Protein AF-A0A958DIR9-F1 (afdb_monomer)

Structure (mmCIF, N/CA/C/O backbone):
data_AF-A0A958DIR9-F1
#
_entry.id   AF-A0A958DIR9-F1
#
loop_
_atom_site.group_PDB
_atom_site.id
_atom_site.type_symbol
_atom_site.label_atom_id
_atom_site.label_alt_id
_atom_site.label_comp_id
_atom_site.label_asym_id
_atom_site.label_entity_id
_atom_site.label_seq_id
_atom_site.pdbx_PDB_ins_code
_atom_site.Cartn_x
_atom_site.Cartn_y
_atom_site.Cartn_z
_atom_site.occupancy
_atom_site.B_iso_or_equiv
_atom_site.auth_seq_id
_atom_site.auth_comp_id
_atom_site.auth_asym_id
_atom_site.auth_atom_id
_atom_site.pdbx_PDB_model_num
ATOM 1 N N . LEU A 1 1 ? -22.745 -10.518 31.679 1.00 74.50 1 LEU A N 1
ATOM 2 C CA . LEU A 1 1 ? -24.214 -10.670 31.586 1.00 74.50 1 LEU A CA 1
ATOM 3 C C . LEU A 1 1 ? -24.513 -12.078 31.092 1.00 74.50 1 LEU A C 1
ATOM 5 O O . LEU A 1 1 ? -23.862 -12.514 30.153 1.00 74.50 1 LEU A O 1
ATOM 9 N N . ARG A 1 2 ? -25.408 -12.820 31.747 1.00 80.12 2 ARG A N 1
ATOM 10 C CA . ARG A 1 2 ? -25.850 -14.135 31.262 1.00 80.12 2 ARG A CA 1
ATOM 11 C C . ARG A 1 2 ? -27.220 -13.964 30.624 1.00 80.12 2 ARG A C 1
ATOM 13 O O . ARG A 1 2 ? -28.115 -13.436 31.274 1.00 80.12 2 ARG A O 1
ATOM 20 N N . GLU A 1 3 ? -27.365 -14.402 29.384 1.00 83.19 3 GLU A N 1
ATOM 21 C CA . GLU A 1 3 ? -28.621 -14.360 28.639 1.00 83.19 3 GLU A CA 1
ATOM 22 C C . GLU A 1 3 ? -28.944 -15.792 28.194 1.00 83.19 3 GLU A C 1
ATOM 24 O O . GLU A 1 3 ? -28.342 -16.324 27.257 1.00 83.19 3 GLU A O 1
ATOM 29 N N . GLY A 1 4 ? -29.803 -16.468 28.965 1.00 86.50 4 GLY A N 1
ATOM 30 C CA . GLY A 1 4 ? -30.055 -17.906 28.833 1.00 86.50 4 GLY A CA 1
ATOM 31 C C . GLY A 1 4 ? -28.778 -18.741 29.001 1.00 86.50 4 GLY A C 1
ATOM 32 O O . GLY A 1 4 ? -28.120 -18.707 30.048 1.00 86.50 4 GLY A O 1
ATOM 33 N N . ASP A 1 5 ? -28.409 -19.460 27.941 1.00 87.06 5 ASP A N 1
ATOM 34 C CA . ASP A 1 5 ? -27.214 -20.312 27.885 1.00 87.06 5 ASP A CA 1
ATOM 35 C C . ASP A 1 5 ? -25.944 -19.582 27.418 1.00 87.06 5 ASP A C 1
ATOM 37 O O . ASP A 1 5 ? -24.879 -20.191 27.317 1.00 87.06 5 ASP A O 1
ATOM 41 N N . LYS A 1 6 ? -26.013 -18.270 27.152 1.00 83.44 6 LYS A N 1
ATOM 42 C CA . LYS A 1 6 ? -24.867 -17.475 26.686 1.00 83.44 6 LYS A CA 1
ATOM 43 C C . LYS A 1 6 ? -24.329 -16.557 27.782 1.00 83.44 6 LYS A C 1
ATOM 45 O O . LYS A 1 6 ? -25.086 -15.863 28.459 1.00 83.44 6 LYS A O 1
ATOM 50 N N . LEU A 1 7 ? -23.004 -16.501 27.914 1.00 83.69 7 LEU A N 1
ATOM 51 C CA . LEU A 1 7 ? -22.298 -15.466 28.674 1.00 83.69 7 LEU A CA 1
ATOM 52 C C . LEU A 1 7 ? -21.842 -14.368 27.711 1.00 83.69 7 LEU A C 1
ATOM 54 O O . LEU A 1 7 ? -21.170 -14.642 26.722 1.00 83.69 7 LEU A O 1
ATOM 58 N N . GLN A 1 8 ? -22.212 -13.128 28.007 1.00 83.94 8 GLN A N 1
ATOM 59 C CA . GLN A 1 8 ? -21.908 -11.949 27.204 1.00 83.94 8 GLN A CA 1
ATOM 60 C C . GLN A 1 8 ? -21.197 -10.891 28.049 1.00 83.94 8 GLN A C 1
ATOM 62 O O . GLN A 1 8 ? -21.512 -10.687 29.227 1.00 83.94 8 GLN A O 1
ATOM 67 N N . ALA A 1 9 ? -20.260 -10.183 27.432 1.00 81.56 9 ALA A N 1
ATOM 68 C CA . ALA A 1 9 ? -19.610 -9.008 27.990 1.00 81.56 9 ALA A CA 1
ATOM 69 C C . ALA A 1 9 ? -19.596 -7.908 26.928 1.00 81.56 9 ALA A C 1
ATOM 71 O O . ALA A 1 9 ? -19.338 -8.177 25.756 1.00 81.56 9 ALA A O 1
ATOM 72 N N . VAL A 1 10 ? -19.888 -6.679 27.347 1.00 81.19 10 VAL A N 1
ATOM 73 C CA . VAL A 1 10 ? -19.815 -5.504 26.479 1.00 81.19 10 VAL A CA 1
ATOM 74 C C . VAL A 1 10 ? -18.442 -4.881 26.673 1.00 81.19 10 VAL A C 1
ATOM 76 O O . VAL A 1 10 ? -18.060 -4.550 27.794 1.00 81.19 10 VAL A O 1
ATOM 79 N N . LEU A 1 11 ? -17.693 -4.744 25.584 1.00 80.50 11 LEU A N 1
ATOM 80 C CA . LEU A 1 11 ? -16.427 -4.023 25.588 1.00 80.50 11 LEU A CA 1
ATOM 81 C C . LEU A 1 11 ? -16.703 -2.526 25.400 1.00 80.50 11 LEU A C 1
ATOM 83 O O . LEU A 1 11 ? -17.569 -2.175 24.593 1.00 80.50 11 LEU A O 1
ATOM 87 N N . PRO A 1 12 ? -15.993 -1.634 26.112 1.00 80.56 12 PRO A N 1
ATOM 88 C CA . PRO A 1 12 ? -16.213 -0.206 25.961 1.00 80.56 12 PRO A CA 1
ATOM 89 C C . PRO A 1 12 ? -15.868 0.232 24.535 1.00 80.56 12 PRO A C 1
ATOM 91 O O . PRO A 1 12 ? -14.912 -0.259 23.930 1.00 80.56 12 PRO A O 1
ATOM 94 N N . HIS A 1 13 ? -16.652 1.160 23.989 1.00 75.12 13 HIS A N 1
ATOM 95 C CA . HIS A 1 13 ? -16.318 1.780 22.713 1.00 75.12 13 HIS A CA 1
ATOM 96 C C . HIS A 1 13 ? -14.995 2.541 22.866 1.00 75.12 13 HIS A C 1
ATOM 98 O O . HIS A 1 13 ? -14.811 3.276 23.833 1.00 75.12 13 HIS A O 1
ATOM 104 N N . GLN A 1 14 ? -14.087 2.392 21.901 1.00 75.00 14 GLN A N 1
ATOM 105 C CA . GLN A 1 14 ? -12.831 3.141 21.850 1.00 75.00 14 GLN A CA 1
ATOM 106 C C . GLN A 1 14 ? -12.774 4.025 20.597 1.00 75.00 14 GLN A C 1
ATOM 108 O O . GLN A 1 14 ? -13.409 3.689 19.593 1.00 75.00 14 GLN A O 1
ATOM 113 N N . PRO A 1 15 ? -12.046 5.155 20.625 1.00 67.25 15 PRO A N 1
ATOM 114 C CA . PRO A 1 15 ? -11.787 5.944 19.424 1.00 67.25 15 PRO A CA 1
ATOM 115 C C . PRO A 1 15 ? -10.982 5.135 18.390 1.00 67.25 15 PRO A C 1
ATOM 117 O O . PRO A 1 15 ? -10.430 4.074 18.693 1.00 67.25 15 PRO A O 1
ATOM 120 N N . ALA A 1 16 ? -10.909 5.632 17.151 1.00 65.88 16 ALA A N 1
ATOM 121 C CA . ALA A 1 16 ? -10.089 5.024 16.101 1.00 65.88 16 ALA A CA 1
ATOM 122 C C . ALA A 1 16 ? -8.633 4.839 16.577 1.00 65.88 16 ALA A C 1
ATOM 124 O O . ALA A 1 16 ? -8.105 5.681 17.296 1.00 65.88 16 ALA A O 1
ATOM 125 N N . ALA A 1 17 ? -8.011 3.717 16.205 1.00 64.00 17 ALA A N 1
ATOM 126 C CA . ALA A 1 17 ? -6.726 3.229 16.725 1.00 64.00 17 ALA A CA 1
ATOM 127 C C . ALA A 1 17 ? -6.671 2.842 18.211 1.00 64.00 17 ALA A C 1
ATOM 129 O O . ALA A 1 17 ? -5.635 2.328 18.638 1.00 64.00 17 ALA A O 1
ATOM 130 N N . GLY A 1 18 ? -7.758 2.981 18.974 1.00 65.31 18 GLY A N 1
ATOM 131 C CA . GLY A 1 18 ? -7.826 2.479 20.342 1.00 65.31 18 GLY A CA 1
ATOM 132 C C . GLY A 1 18 ? -7.548 0.976 20.402 1.00 65.31 18 GLY A C 1
ATOM 133 O O . GLY A 1 18 ? -8.021 0.209 19.556 1.00 65.31 18 GLY A O 1
ATOM 134 N N . LYS A 1 19 ? -6.756 0.553 21.389 1.00 68.94 19 LYS A N 1
ATOM 135 C CA . LYS A 1 19 ? -6.426 -0.853 21.644 1.00 68.94 19 LYS A CA 1
ATOM 136 C C . LYS A 1 19 ? -7.056 -1.293 22.964 1.00 68.94 19 LYS A C 1
ATOM 138 O O . LYS A 1 19 ? -6.999 -0.568 23.952 1.00 68.94 19 LYS A O 1
ATOM 143 N N . LEU A 1 20 ? -7.645 -2.484 22.979 1.00 78.25 20 LEU A N 1
ATOM 144 C CA . LEU A 1 20 ? -8.187 -3.126 24.176 1.00 78.25 20 LEU A CA 1
ATOM 145 C C . LEU A 1 20 ? -7.512 -4.481 24.342 1.00 78.25 20 LEU A C 1
ATOM 147 O O . LEU A 1 20 ? -7.636 -5.350 23.480 1.00 78.25 20 LEU A O 1
ATOM 151 N N . MET A 1 21 ? -6.799 -4.642 25.452 1.00 82.00 21 MET A N 1
ATOM 152 C CA . MET A 1 21 ? -6.265 -5.932 25.871 1.00 82.00 21 MET A CA 1
ATOM 153 C C . MET A 1 21 ? -7.231 -6.551 26.871 1.00 82.00 21 MET A C 1
ATOM 155 O O . MET A 1 21 ? -7.593 -5.909 27.856 1.00 82.00 21 MET A O 1
ATOM 159 N N . TYR A 1 22 ? -7.657 -7.784 26.626 1.00 79.31 22 TYR A N 1
ATOM 160 C CA . TYR A 1 22 ? -8.581 -8.482 27.512 1.00 79.31 22 TYR A CA 1
ATOM 161 C C . TYR A 1 22 ? -8.236 -9.966 27.606 1.00 79.31 22 TYR A C 1
ATOM 163 O O . TYR A 1 22 ? -7.618 -10.556 26.717 1.00 79.31 22 TYR A O 1
ATOM 171 N N . ARG A 1 23 ? -8.636 -10.569 28.723 1.00 82.12 23 ARG A N 1
ATOM 172 C CA . ARG A 1 23 ? -8.588 -12.012 28.951 1.00 82.12 23 ARG A CA 1
ATOM 173 C C . ARG A 1 23 ? -9.974 -12.473 29.347 1.00 82.12 23 ARG A C 1
ATOM 175 O O . ARG A 1 23 ? -10.662 -11.785 30.101 1.00 82.12 23 ARG A O 1
ATOM 182 N N . VAL A 1 24 ? -10.374 -13.633 28.845 1.00 83.69 24 VAL A N 1
ATOM 183 C CA . VAL A 1 24 ? -11.663 -14.225 29.193 1.00 83.69 24 VAL A CA 1
ATOM 184 C C . VAL A 1 24 ? -11.414 -15.334 30.204 1.00 83.69 24 VAL A C 1
ATOM 186 O O . VAL A 1 24 ? -10.805 -16.353 29.881 1.00 83.69 24 VAL A O 1
ATOM 189 N N . MET A 1 25 ? -11.882 -15.119 31.432 1.00 84.44 25 MET A N 1
ATOM 190 C CA . MET A 1 25 ? -11.799 -16.086 32.525 1.00 84.44 25 MET A CA 1
ATOM 191 C C . MET A 1 25 ? -13.203 -16.616 32.813 1.00 84.44 25 MET A C 1
ATOM 193 O O . MET A 1 25 ? -14.132 -15.834 33.020 1.00 84.44 25 MET A O 1
ATOM 197 N N . LEU A 1 26 ? -13.361 -17.936 32.833 1.00 85.00 26 LEU A N 1
ATOM 198 C CA . LEU A 1 26 ? -14.576 -18.600 33.283 1.00 85.00 26 LEU A CA 1
ATOM 199 C C . LEU A 1 26 ? -14.404 -18.979 34.753 1.00 85.00 26 LEU A C 1
ATOM 201 O O . LEU A 1 26 ? -13.436 -19.647 35.102 1.00 85.00 26 LEU A O 1
ATOM 205 N N . GLN A 1 27 ? -15.336 -18.565 35.606 1.00 84.94 27 GLN A N 1
ATOM 206 C CA . GLN A 1 27 ? -15.325 -18.908 37.026 1.00 84.94 27 GLN A CA 1
ATOM 207 C C . GLN A 1 27 ? -16.573 -19.716 37.385 1.00 84.94 27 GLN A C 1
ATOM 209 O O . GLN A 1 27 ? -17.694 -19.305 37.075 1.00 84.94 27 GLN A O 1
ATOM 214 N N . LYS A 1 28 ? -16.380 -20.849 38.067 1.00 85.25 28 LYS A N 1
ATOM 215 C CA . LYS A 1 28 ? -17.454 -21.667 38.643 1.00 85.25 28 LYS A CA 1
ATOM 216 C C . LYS A 1 28 ? -17.093 -22.005 40.091 1.00 85.25 28 LYS A C 1
ATOM 218 O O . LYS A 1 28 ? -16.309 -22.908 40.357 1.00 85.25 28 LYS A O 1
ATOM 223 N N . GLY A 1 29 ? -17.665 -21.263 41.039 1.00 86.25 29 GLY A N 1
ATOM 224 C CA . GLY A 1 29 ? -17.297 -21.383 42.453 1.00 86.25 29 GLY A CA 1
ATOM 225 C C . GLY A 1 29 ? -15.852 -20.930 42.696 1.00 86.25 29 GLY A C 1
ATOM 226 O O . GLY A 1 29 ? -15.512 -19.785 42.394 1.00 86.25 29 GLY A O 1
ATOM 227 N N . ALA A 1 30 ? -15.021 -21.828 43.235 1.00 85.25 30 ALA A N 1
ATOM 228 C CA . ALA A 1 30 ? -13.597 -21.587 43.495 1.00 85.25 30 ALA A CA 1
ATOM 229 C C . ALA A 1 30 ? -12.687 -21.888 42.288 1.00 85.25 30 ALA A C 1
ATOM 231 O O . ALA A 1 30 ? -11.534 -21.467 42.275 1.00 85.25 30 ALA A O 1
ATOM 232 N N . GLU A 1 31 ? -13.188 -22.595 41.271 1.00 84.44 31 GLU A N 1
ATOM 233 C CA . GLU A 1 31 ? -12.411 -22.913 40.074 1.00 84.44 31 GLU A CA 1
ATOM 234 C C . GLU A 1 31 ? -12.479 -21.769 39.059 1.00 84.44 31 GLU A C 1
ATOM 236 O O . GLU A 1 31 ? -13.560 -21.257 38.739 1.00 84.44 31 GLU A O 1
ATOM 241 N N . GLN A 1 32 ? -11.315 -21.392 38.527 1.00 84.19 32 GLN A N 1
ATOM 242 C CA . GLN A 1 32 ? -11.175 -20.391 37.477 1.00 84.19 32 GLN A CA 1
ATOM 243 C C . GLN A 1 32 ? -10.353 -20.969 36.320 1.00 84.19 32 GLN A C 1
ATOM 245 O O . GLN A 1 32 ? -9.253 -21.475 36.524 1.00 84.19 32 GLN A O 1
ATOM 250 N N . VAL A 1 33 ? -10.880 -20.880 35.101 1.00 84.12 33 VAL A N 1
ATOM 251 C CA . VAL A 1 33 ? -10.229 -21.369 33.880 1.00 84.12 33 VAL A CA 1
ATOM 252 C C . VAL A 1 33 ? -10.104 -20.223 32.885 1.00 84.12 33 VAL A C 1
ATOM 254 O O . VAL A 1 33 ? -11.086 -19.550 32.570 1.00 84.12 33 VAL A O 1
ATOM 257 N N . ALA A 1 34 ? -8.899 -19.996 32.367 1.00 81.38 34 ALA A N 1
ATOM 258 C CA . ALA A 1 34 ? -8.671 -19.040 31.290 1.00 81.38 34 ALA A CA 1
ATOM 259 C C . ALA A 1 34 ? -9.103 -19.651 29.949 1.00 81.38 34 ALA A C 1
ATOM 261 O O . ALA A 1 34 ? -8.523 -20.637 29.502 1.00 81.38 34 ALA A O 1
ATOM 262 N N . LEU A 1 35 ? -10.088 -19.052 29.276 1.00 79.75 35 LEU A N 1
ATOM 263 C CA . LEU A 1 35 ? -10.522 -19.494 27.943 1.00 79.75 35 LEU A CA 1
ATOM 264 C C . LEU A 1 35 ? -9.556 -19.044 26.840 1.00 79.75 35 LEU A C 1
ATOM 266 O O . LEU A 1 35 ? -9.488 -19.659 25.783 1.00 79.75 35 LEU A O 1
ATOM 270 N N . THR A 1 36 ? -8.809 -17.968 27.085 1.00 69.94 36 THR A N 1
ATOM 271 C CA . THR A 1 36 ? -7.871 -17.360 26.129 1.00 69.94 36 THR A CA 1
ATOM 272 C C . THR A 1 36 ? -6.405 -17.728 26.384 1.00 69.94 36 THR A C 1
ATOM 274 O O . THR A 1 36 ? -5.523 -17.191 25.723 1.00 69.94 36 THR A O 1
ATOM 277 N N . GLY A 1 37 ? -6.130 -18.640 27.323 1.00 73.81 37 GLY A N 1
ATOM 278 C CA . GLY A 1 37 ? -4.766 -18.980 27.744 1.00 73.81 37 GLY A CA 1
ATOM 279 C C . GLY A 1 37 ? -4.053 -17.832 28.476 1.00 73.81 37 GLY A C 1
ATOM 280 O O . GLY A 1 37 ? -4.694 -16.912 28.991 1.00 73.81 37 GLY A O 1
ATOM 281 N N . GLU A 1 38 ? -2.718 -17.892 28.540 1.00 70.12 38 GLU A N 1
ATOM 282 C CA . GLU A 1 38 ? -1.890 -16.893 29.242 1.00 70.12 38 GLU A CA 1
ATOM 283 C C . GLU A 1 38 ? -1.696 -15.587 28.451 1.00 70.12 38 GLU A C 1
ATOM 285 O O . GLU A 1 38 ? -1.506 -14.513 29.035 1.00 70.12 38 GLU A O 1
ATOM 290 N N . ALA A 1 39 ? -1.776 -15.643 27.121 1.00 70.50 39 ALA A N 1
ATOM 291 C CA . ALA A 1 39 ? -1.616 -14.469 26.273 1.00 70.50 39 ALA A CA 1
ATOM 292 C C . ALA A 1 39 ? -2.912 -13.629 26.256 1.00 70.50 39 ALA A C 1
ATOM 294 O O . ALA A 1 39 ? -3.993 -14.164 26.007 1.00 70.50 39 ALA A O 1
ATOM 295 N N . PRO A 1 40 ? -2.849 -12.312 26.531 1.00 74.19 40 PRO A N 1
ATOM 296 C CA . PRO A 1 40 ? -4.012 -11.445 26.387 1.00 74.19 40 PRO A CA 1
ATOM 297 C C . PRO A 1 40 ? -4.406 -11.312 24.910 1.00 74.19 40 PRO A C 1
ATOM 299 O O . PRO A 1 40 ? -3.549 -11.179 24.038 1.00 74.19 40 PRO A O 1
ATOM 302 N N . LEU A 1 41 ? -5.709 -11.297 24.633 1.00 74.38 41 LEU A N 1
ATOM 303 C CA . LEU A 1 41 ? -6.212 -10.953 23.307 1.00 74.38 41 LEU A CA 1
ATOM 304 C C . LEU A 1 41 ? -6.165 -9.436 23.129 1.00 74.38 41 LEU A C 1
ATOM 306 O O . LEU A 1 41 ? -6.596 -8.690 24.010 1.00 74.38 41 LEU A O 1
ATOM 310 N N . VAL A 1 42 ? -5.681 -8.982 21.972 1.00 75.88 42 VAL A N 1
ATOM 311 C CA . VAL A 1 42 ? -5.591 -7.560 21.625 1.00 75.88 42 VAL A CA 1
ATOM 312 C C . VAL A 1 42 ? -6.586 -7.251 20.510 1.00 75.88 42 VAL A C 1
ATOM 314 O O . VAL A 1 42 ? -6.473 -7.765 19.399 1.00 75.88 42 VAL A O 1
ATOM 317 N N . LEU A 1 43 ? -7.559 -6.387 20.792 1.00 73.19 43 LEU A N 1
ATOM 318 C CA . LEU A 1 43 ? -8.456 -5.807 19.790 1.00 73.19 43 LEU A CA 1
ATOM 319 C C . LEU A 1 43 ? -7.987 -4.398 19.441 1.00 73.19 43 LEU A C 1
ATOM 321 O O . LEU A 1 43 ? -7.618 -3.628 20.327 1.00 73.19 43 LEU A O 1
ATOM 325 N N . ARG A 1 44 ? -8.050 -4.039 18.156 1.00 71.38 44 ARG A N 1
ATOM 326 C CA . ARG A 1 44 ? -7.795 -2.677 17.671 1.00 71.38 44 ARG A CA 1
ATOM 327 C C . ARG A 1 44 ? -9.040 -2.141 16.977 1.00 71.38 44 ARG A C 1
ATOM 329 O O . ARG A 1 44 ? -9.575 -2.785 16.078 1.00 71.38 44 ARG A O 1
ATOM 336 N N . TYR A 1 45 ? -9.468 -0.950 17.370 1.00 73.00 45 TYR A N 1
ATOM 337 C CA . TYR A 1 45 ? -10.633 -0.288 16.801 1.00 73.00 45 TYR A CA 1
ATOM 338 C C . TYR A 1 45 ? -10.225 0.435 15.520 1.00 73.00 45 TYR A C 1
ATOM 340 O O . TYR A 1 45 ? -9.270 1.216 15.502 1.00 73.00 45 TYR A O 1
ATOM 348 N N . LYS A 1 46 ? -10.943 0.154 14.432 1.00 74.31 46 LYS A N 1
ATOM 349 C CA . LYS A 1 46 ? -10.745 0.800 13.135 1.00 74.31 46 LYS A CA 1
ATOM 350 C C . LYS A 1 46 ? -11.838 1.843 12.927 1.00 74.31 46 LYS A C 1
ATOM 352 O O . LYS A 1 46 ? -13.019 1.524 13.042 1.00 74.31 46 LYS A O 1
ATOM 357 N N . GLY A 1 47 ? -11.438 3.071 12.614 1.00 79.06 47 GLY A N 1
ATOM 358 C CA . GLY A 1 47 ? -12.359 4.125 12.201 1.00 79.06 47 GLY A CA 1
ATOM 359 C C . GLY A 1 47 ? -13.033 3.810 10.862 1.00 79.06 47 GLY A C 1
ATOM 360 O O . GLY A 1 47 ? -12.519 3.034 10.048 1.00 79.06 47 GLY A O 1
ATOM 361 N N . ALA A 1 48 ? -14.193 4.421 10.621 1.00 84.19 48 ALA A N 1
ATOM 362 C CA . ALA A 1 48 ? -14.866 4.326 9.332 1.00 84.19 48 ALA A CA 1
ATOM 363 C C . ALA A 1 48 ? -14.050 5.074 8.265 1.00 84.19 48 ALA A C 1
ATOM 365 O O . ALA A 1 48 ? -13.820 6.277 8.373 1.00 84.19 48 ALA A O 1
ATOM 366 N N . VAL A 1 49 ? -13.619 4.362 7.222 1.00 88.19 49 VAL A N 1
ATOM 367 C CA . VAL A 1 49 ? -12.905 4.965 6.091 1.00 88.19 49 VAL A CA 1
ATOM 368 C C . VAL A 1 49 ? -13.921 5.328 5.008 1.00 88.19 49 VAL A C 1
ATOM 370 O O . VAL A 1 49 ? -14.627 4.431 4.538 1.00 88.19 49 VAL A O 1
ATOM 373 N N . PRO A 1 50 ? -14.002 6.599 4.572 1.00 91.25 50 PRO A N 1
ATOM 374 C CA . PRO A 1 50 ? -14.896 6.994 3.492 1.00 91.25 50 PRO A CA 1
ATOM 375 C C . PRO A 1 50 ? -14.622 6.193 2.217 1.00 91.25 50 PRO A C 1
ATOM 377 O O . PRO A 1 50 ? -13.477 6.091 1.765 1.00 91.25 50 PRO A O 1
ATOM 380 N N . LEU A 1 51 ? -15.681 5.672 1.590 1.00 92.25 51 LEU A N 1
ATOM 381 C CA . LEU A 1 51 ? -15.557 4.880 0.363 1.00 92.25 51 LEU A CA 1
ATOM 382 C C . LEU A 1 51 ? -14.910 5.684 -0.775 1.00 92.25 51 LEU A C 1
ATOM 384 O O . LEU A 1 51 ? -14.129 5.136 -1.545 1.00 92.25 51 LEU A O 1
ATOM 388 N N . ALA A 1 52 ? -15.161 6.996 -0.823 1.00 93.31 52 ALA A N 1
ATOM 389 C CA . ALA A 1 52 ? -14.552 7.918 -1.780 1.00 93.31 52 ALA A CA 1
ATOM 390 C C . ALA A 1 52 ? -13.018 8.015 -1.669 1.00 93.31 52 ALA A C 1
ATOM 392 O O . ALA A 1 52 ? -12.379 8.482 -2.6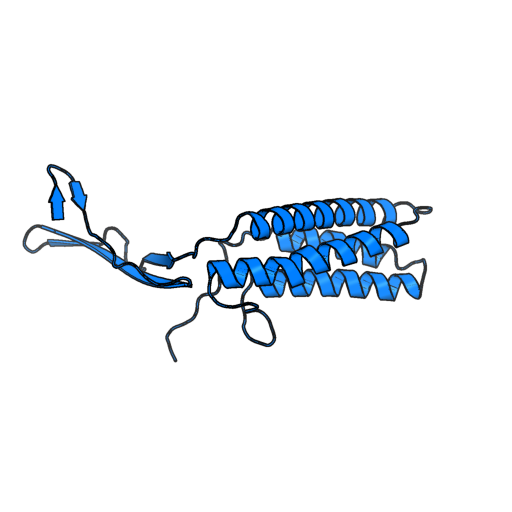02 1.00 93.31 52 ALA A O 1
ATOM 393 N N . VAL A 1 53 ? -12.420 7.577 -0.557 1.00 93.25 53 VAL A N 1
ATOM 394 C CA . VAL A 1 53 ? -10.960 7.528 -0.365 1.00 93.25 53 VAL A CA 1
ATOM 395 C C . VAL A 1 53 ? -10.452 6.098 -0.524 1.00 93.25 53 VAL A C 1
ATOM 397 O O . VAL A 1 53 ? -9.453 5.864 -1.205 1.00 93.25 53 VAL A O 1
ATOM 400 N N . LEU A 1 54 ? -11.169 5.130 0.054 1.0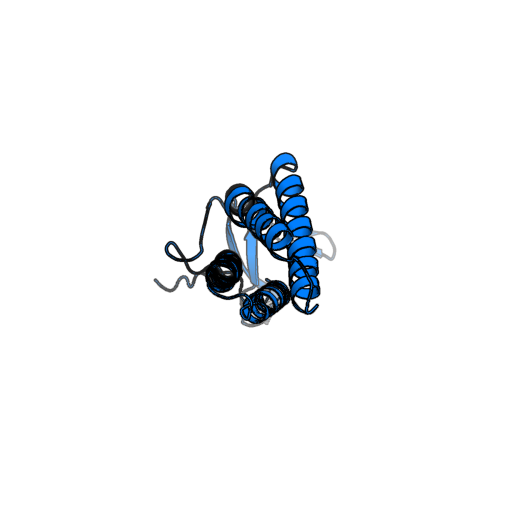0 91.50 54 LEU A N 1
ATOM 401 C CA . LEU A 1 54 ? -10.796 3.719 -0.008 1.00 91.50 54 LEU A CA 1
ATOM 402 C C . LEU A 1 54 ? -10.839 3.167 -1.438 1.00 91.50 54 LEU A C 1
ATOM 404 O O . LEU A 1 54 ? -9.931 2.448 -1.841 1.0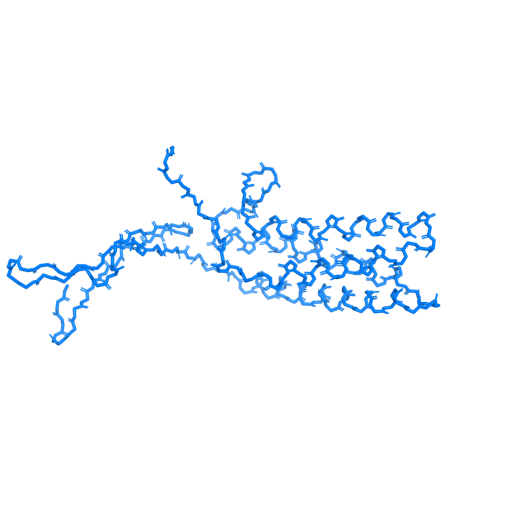0 91.50 54 LEU A O 1
ATOM 408 N N . LEU A 1 55 ? -11.873 3.496 -2.212 1.00 95.06 55 LEU A N 1
ATOM 409 C CA . LEU A 1 55 ? -12.050 2.943 -3.553 1.00 95.06 55 LEU A CA 1
ATOM 410 C C . LEU A 1 55 ? -10.967 3.439 -4.529 1.00 95.06 55 LEU A C 1
ATOM 412 O O . LEU A 1 55 ? -10.345 2.589 -5.172 1.00 95.06 55 LEU A O 1
ATOM 416 N N . PRO A 1 56 ? -10.635 4.747 -4.593 1.00 96.06 56 PRO A N 1
ATOM 417 C CA . PRO A 1 56 ? -9.483 5.205 -5.366 1.00 96.06 56 PRO A CA 1
ATOM 418 C C . PRO A 1 56 ? -8.156 4.616 -4.886 1.00 96.06 56 PRO A C 1
ATOM 420 O O . PRO A 1 56 ? -7.349 4.225 -5.725 1.00 96.06 56 PRO A O 1
ATOM 423 N N . HIS A 1 57 ? -7.937 4.499 -3.568 1.00 94.94 57 HIS A N 1
ATOM 424 C CA . HIS A 1 57 ? -6.733 3.866 -3.020 1.00 94.94 57 HIS A CA 1
ATOM 425 C C . HIS A 1 57 ? -6.549 2.453 -3.579 1.00 94.94 57 HIS A C 1
ATOM 427 O O . HIS A 1 57 ? -5.524 2.144 -4.184 1.00 94.94 57 HIS A O 1
ATOM 433 N N . VAL A 1 58 ? -7.569 1.609 -3.405 1.00 94.25 58 VAL A N 1
ATOM 434 C CA . VAL A 1 58 ? -7.542 0.209 -3.827 1.00 94.25 58 VAL A CA 1
ATOM 435 C C . VAL A 1 58 ? -7.322 0.122 -5.336 1.00 94.25 58 VAL A C 1
ATOM 437 O O . VAL A 1 58 ? -6.413 -0.579 -5.776 1.00 94.25 58 VAL A O 1
ATOM 440 N N . LEU A 1 59 ? -8.076 0.888 -6.129 1.00 96.94 59 LEU A N 1
ATOM 441 C CA . LEU A 1 59 ? -7.932 0.904 -7.584 1.00 96.94 59 LEU A CA 1
ATOM 442 C C . LEU A 1 59 ? -6.506 1.279 -8.019 1.00 96.94 59 LEU A C 1
ATOM 444 O O . LEU A 1 59 ? -5.918 0.588 -8.850 1.00 96.94 59 LEU A O 1
ATOM 448 N N . LEU A 1 60 ? -5.930 2.337 -7.442 1.00 97.00 60 LEU A N 1
ATOM 449 C CA . LEU A 1 60 ? -4.570 2.778 -7.754 1.00 97.00 60 LEU A CA 1
ATOM 450 C C . LEU A 1 60 ? -3.523 1.730 -7.373 1.00 97.00 60 LEU A C 1
ATOM 452 O O . LEU A 1 60 ? -2.601 1.500 -8.151 1.00 97.00 60 LEU A O 1
ATOM 456 N N . MET A 1 61 ? -3.676 1.067 -6.224 1.00 94.94 61 MET A N 1
ATOM 457 C CA . MET A 1 61 ? -2.765 0.002 -5.793 1.00 94.94 61 MET A CA 1
ATOM 458 C C . MET A 1 61 ? -2.827 -1.211 -6.726 1.00 94.94 61 MET A C 1
ATOM 460 O O . MET A 1 61 ? -1.783 -1.707 -7.151 1.00 94.94 61 MET A O 1
ATOM 464 N N . PHE A 1 62 ? -4.026 -1.645 -7.124 1.00 95.00 62 PHE A N 1
ATOM 465 C CA . PHE A 1 62 ? -4.188 -2.731 -8.095 1.00 95.00 62 PHE A CA 1
ATOM 466 C C . PHE A 1 62 ? -3.586 -2.379 -9.457 1.00 95.00 62 PHE A C 1
ATOM 468 O O . PHE A 1 62 ? -2.863 -3.189 -10.040 1.00 95.00 62 PHE A O 1
ATOM 475 N N . LEU A 1 63 ? -3.830 -1.163 -9.954 1.00 96.69 63 LEU A N 1
ATOM 476 C CA . LEU A 1 63 ? -3.231 -0.693 -11.203 1.00 96.69 63 LEU A CA 1
ATOM 477 C C . LEU A 1 63 ? -1.705 -0.604 -11.090 1.00 96.69 63 LEU A C 1
ATOM 479 O O . LEU A 1 63 ? -1.008 -1.044 -12.001 1.00 96.69 63 LEU A O 1
ATOM 483 N N . ALA A 1 64 ? -1.172 -0.108 -9.973 1.00 95.62 64 ALA A N 1
ATOM 484 C CA . ALA A 1 64 ? 0.265 -0.067 -9.727 1.00 95.62 64 ALA A CA 1
ATOM 485 C C . ALA A 1 64 ? 0.886 -1.471 -9.762 1.00 95.62 64 ALA A C 1
ATOM 487 O O . ALA A 1 64 ? 1.892 -1.668 -10.438 1.00 95.62 64 ALA A O 1
ATOM 488 N N . MET A 1 65 ? 0.267 -2.460 -9.109 1.00 93.69 65 MET A N 1
ATOM 489 C CA . MET A 1 65 ? 0.734 -3.854 -9.120 1.00 93.69 65 MET A CA 1
ATOM 490 C C . MET A 1 65 ? 0.643 -4.491 -10.513 1.00 93.69 65 MET A C 1
ATOM 492 O O . MET A 1 65 ? 1.559 -5.197 -10.938 1.00 93.69 65 MET A O 1
ATOM 496 N N . LEU A 1 66 ? -0.431 -4.219 -11.260 1.00 95.50 66 LEU A N 1
ATOM 497 C CA . LEU A 1 66 ? -0.587 -4.696 -12.634 1.00 95.50 66 LEU A CA 1
ATOM 498 C C . LEU A 1 66 ? 0.514 -4.136 -13.545 1.00 95.50 66 LEU A C 1
ATOM 500 O O . LEU A 1 66 ? 1.175 -4.891 -14.264 1.00 95.50 66 LEU A O 1
ATOM 504 N N . TYR A 1 67 ? 0.737 -2.821 -13.493 1.00 96.12 67 TYR A N 1
ATOM 505 C CA . TYR A 1 67 ? 1.781 -2.161 -14.272 1.00 96.12 67 TYR A CA 1
ATOM 506 C C . TYR A 1 67 ? 3.181 -2.589 -13.827 1.00 96.12 67 TYR A C 1
ATOM 508 O O . TYR A 1 67 ? 4.028 -2.815 -14.689 1.00 96.12 67 TYR A O 1
ATOM 516 N N . ALA A 1 68 ? 3.417 -2.795 -12.530 1.00 95.81 68 ALA A N 1
ATOM 517 C CA . ALA A 1 68 ? 4.671 -3.322 -11.997 1.00 95.81 68 ALA A CA 1
ATOM 518 C C . ALA A 1 68 ? 5.020 -4.684 -12.607 1.00 95.81 68 ALA A C 1
ATOM 520 O O . ALA A 1 68 ? 6.101 -4.852 -13.178 1.00 95.81 68 ALA A O 1
ATOM 521 N N . ASN A 1 69 ? 4.076 -5.628 -12.572 1.00 94.69 69 ASN A N 1
ATOM 522 C CA . ASN A 1 69 ? 4.254 -6.954 -13.161 1.00 94.69 69 ASN A CA 1
ATOM 523 C C . ASN A 1 69 ? 4.467 -6.867 -14.677 1.00 94.69 69 ASN A C 1
ATOM 525 O O . ASN A 1 69 ? 5.390 -7.479 -15.215 1.00 94.69 69 ASN A O 1
ATOM 529 N N . ARG A 1 70 ? 3.670 -6.048 -15.375 1.00 94.94 70 ARG A N 1
ATOM 530 C CA . ARG A 1 70 ? 3.818 -5.839 -16.821 1.00 94.94 70 ARG A CA 1
ATOM 531 C C . ARG A 1 70 ? 5.176 -5.235 -17.184 1.00 94.94 70 ARG A C 1
ATOM 533 O O . ARG A 1 70 ? 5.743 -5.634 -18.201 1.00 94.94 70 ARG A O 1
ATOM 540 N N . THR A 1 71 ? 5.682 -4.308 -16.371 1.00 94.81 71 THR A N 1
ATOM 541 C CA . THR A 1 71 ? 6.994 -3.663 -16.530 1.00 94.81 71 THR A CA 1
ATOM 542 C C . THR A 1 71 ? 8.122 -4.669 -16.322 1.00 94.81 71 THR A C 1
ATOM 544 O O . THR A 1 71 ? 9.028 -4.739 -17.148 1.00 94.81 71 THR A O 1
ATOM 547 N N . ALA A 1 72 ? 8.052 -5.484 -15.265 1.00 93.56 72 ALA A N 1
ATOM 548 C CA . ALA A 1 72 ? 9.046 -6.518 -14.987 1.00 93.56 72 ALA A CA 1
ATOM 549 C C . ALA A 1 72 ? 9.095 -7.579 -16.099 1.00 93.56 72 ALA A C 1
ATOM 551 O O . ALA A 1 72 ? 10.178 -7.944 -16.551 1.00 93.56 72 ALA A O 1
ATOM 552 N N . LEU A 1 73 ? 7.933 -8.014 -16.601 1.00 93.38 73 LEU A N 1
ATOM 553 C CA . LEU A 1 73 ? 7.849 -8.934 -17.739 1.00 93.38 73 LEU A CA 1
ATOM 554 C C . LEU A 1 73 ? 8.386 -8.311 -19.035 1.00 93.38 73 LEU A C 1
ATOM 5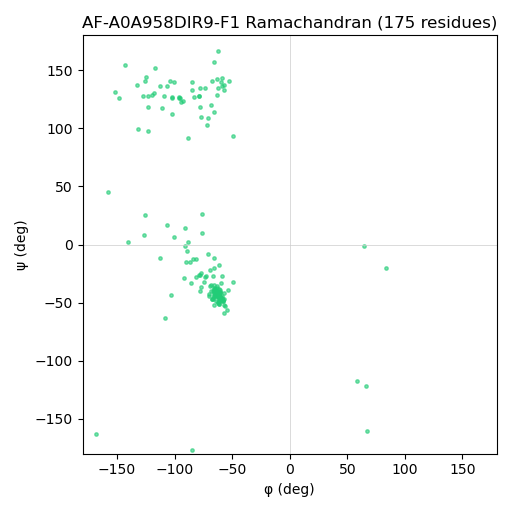56 O O . LEU A 1 73 ? 9.077 -8.988 -19.793 1.00 93.38 73 LEU A O 1
ATOM 560 N N . GLU A 1 74 ? 8.115 -7.026 -19.292 1.00 92.94 74 GLU A N 1
ATOM 561 C CA . GLU A 1 74 ? 8.676 -6.338 -20.463 1.00 92.94 74 GLU A CA 1
ATOM 562 C C . GLU A 1 74 ? 10.202 -6.233 -20.376 1.00 92.94 74 GLU A C 1
ATOM 564 O O . GLU A 1 74 ? 10.880 -6.446 -21.373 1.00 92.94 74 GLU A O 1
ATOM 569 N N . ALA A 1 75 ? 10.751 -5.991 -19.182 1.00 91.19 75 ALA A N 1
ATOM 570 C CA . ALA A 1 75 ? 12.194 -5.910 -18.962 1.00 91.19 75 ALA A CA 1
ATOM 571 C C . ALA A 1 75 ? 12.937 -7.241 -19.197 1.00 91.19 75 ALA A C 1
ATOM 573 O O . ALA A 1 75 ? 14.146 -7.236 -19.444 1.00 91.19 75 ALA A O 1
ATOM 574 N N . LEU A 1 76 ? 12.241 -8.385 -19.157 1.00 90.25 76 LEU A N 1
ATOM 575 C CA . LEU A 1 76 ? 12.824 -9.684 -19.518 1.00 90.25 76 LEU A CA 1
ATOM 576 C C . LEU A 1 76 ?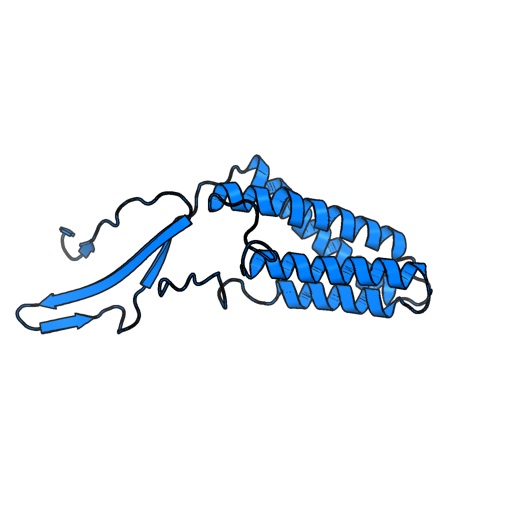 13.041 -9.824 -21.032 1.00 90.25 76 LEU A C 1
ATOM 578 O O . LEU A 1 76 ? 13.952 -10.539 -21.465 1.00 90.25 76 LEU A O 1
ATOM 582 N N . ARG A 1 77 ? 12.244 -9.127 -21.848 1.00 88.62 77 ARG A N 1
ATOM 583 C CA . ARG A 1 77 ? 12.392 -9.126 -23.308 1.00 88.62 77 ARG A CA 1
ATOM 584 C C . ARG A 1 77 ? 13.621 -8.298 -23.682 1.00 88.62 77 ARG A C 1
ATOM 586 O O . ARG A 1 77 ? 13.839 -7.220 -23.142 1.00 88.62 77 ARG A O 1
ATOM 593 N N . ARG A 1 78 ? 14.453 -8.810 -24.598 1.00 77.75 78 ARG A N 1
ATOM 594 C CA . ARG A 1 78 ? 15.680 -8.113 -25.034 1.00 77.75 78 ARG A CA 1
ATOM 595 C C . ARG A 1 78 ? 15.384 -6.773 -25.716 1.00 77.75 78 ARG A C 1
ATOM 597 O O . ARG A 1 78 ? 16.107 -5.821 -25.461 1.00 77.75 78 ARG A O 1
ATOM 604 N N . ASP A 1 79 ? 14.286 -6.702 -26.463 1.00 78.31 79 ASP A N 1
ATOM 605 C CA . ASP A 1 79 ? 13.887 -5.519 -27.239 1.00 78.31 79 ASP A CA 1
ATOM 606 C C . ASP A 1 79 ? 12.692 -4.774 -26.614 1.00 78.31 79 ASP A C 1
ATOM 608 O O . ASP A 1 79 ? 11.996 -4.013 -27.284 1.00 78.31 79 ASP A O 1
ATOM 612 N N . GLY A 1 80 ? 12.389 -5.044 -25.340 1.00 77.75 80 GLY A N 1
ATOM 613 C CA . GLY A 1 80 ? 11.223 -4.474 -24.669 1.00 77.75 80 GLY A CA 1
ATOM 614 C C . GLY A 1 80 ? 11.446 -3.034 -24.208 1.00 77.75 80 GLY A C 1
ATOM 615 O O . GLY A 1 80 ? 12.388 -2.757 -23.465 1.00 77.75 80 GLY A O 1
ATOM 616 N N . ASP A 1 81 ? 10.543 -2.118 -24.572 1.00 84.00 81 ASP A N 1
ATOM 617 C CA . ASP A 1 81 ? 10.515 -0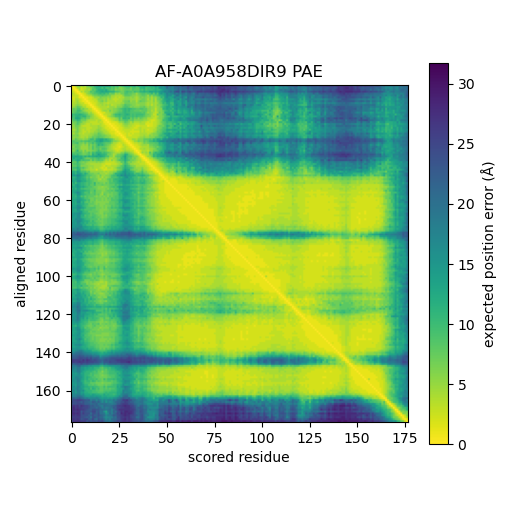.762 -24.006 1.00 84.00 81 ASP A CA 1
ATOM 618 C C . ASP A 1 81 ? 9.664 -0.727 -22.729 1.00 84.00 81 ASP A C 1
ATOM 620 O O . ASP A 1 81 ? 8.449 -0.509 -22.734 1.00 84.00 81 ASP A O 1
ATOM 624 N N . TYR A 1 82 ? 10.332 -0.935 -21.598 1.00 89.62 82 TYR A N 1
ATOM 625 C CA . TYR A 1 82 ? 9.714 -0.909 -20.276 1.00 89.6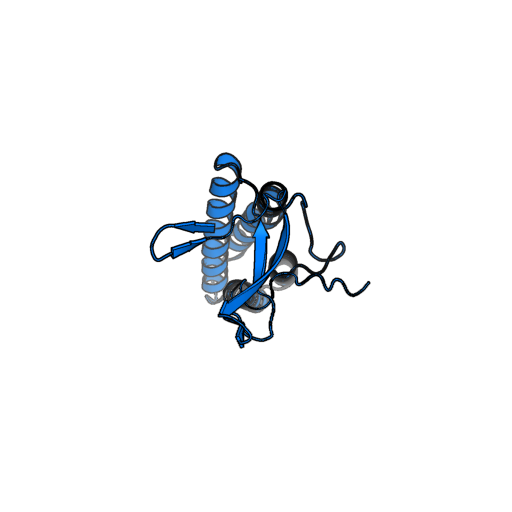2 82 TYR A CA 1
ATOM 626 C C . TYR A 1 82 ? 9.716 0.490 -19.630 1.00 89.62 82 TYR A C 1
ATOM 628 O O . TYR A 1 82 ? 9.107 0.678 -18.575 1.00 89.62 82 TYR A O 1
ATOM 636 N N . GLN A 1 83 ? 10.356 1.505 -20.226 1.00 88.50 83 GLN A N 1
ATOM 637 C CA . GLN A 1 83 ? 10.553 2.819 -19.590 1.00 88.50 83 GLN A CA 1
ATOM 638 C C . GLN A 1 83 ? 9.230 3.563 -19.386 1.00 88.50 83 GLN A C 1
ATOM 640 O O . GLN A 1 83 ? 8.999 4.183 -18.343 1.00 88.50 83 GLN A O 1
ATOM 645 N N . ARG A 1 84 ? 8.323 3.485 -20.369 1.00 90.75 84 ARG A N 1
ATOM 646 C CA . ARG A 1 84 ? 6.987 4.087 -20.253 1.00 90.75 84 ARG A CA 1
ATOM 647 C C . ARG A 1 84 ? 6.157 3.398 -19.170 1.00 90.75 84 ARG A C 1
ATOM 649 O O . ARG A 1 84 ? 5.523 4.091 -18.379 1.00 90.75 84 ARG A O 1
ATOM 656 N N . LEU A 1 85 ? 6.189 2.067 -19.118 1.00 93.31 85 LEU A N 1
ATOM 657 C CA . LEU A 1 85 ? 5.462 1.270 -18.126 1.00 93.31 85 LEU A CA 1
ATOM 658 C C . LEU A 1 85 ? 5.997 1.505 -16.707 1.00 93.31 85 LEU A C 1
ATOM 660 O O . LEU A 1 85 ? 5.215 1.653 -15.770 1.00 93.31 85 LEU A O 1
ATOM 664 N N . MET A 1 86 ? 7.315 1.651 -16.559 1.00 93.94 86 MET A N 1
ATOM 665 C CA . MET A 1 86 ? 7.957 1.971 -15.285 1.00 93.94 86 MET A CA 1
ATOM 666 C C . MET A 1 86 ? 7.518 3.339 -14.747 1.00 93.94 86 MET A C 1
ATOM 668 O O . MET A 1 86 ? 7.198 3.455 -13.566 1.00 93.94 86 MET A O 1
ATOM 672 N N . ARG A 1 87 ? 7.432 4.370 -15.602 1.00 94.44 87 ARG A N 1
ATOM 673 C CA . ARG A 1 87 ? 6.917 5.691 -15.190 1.00 94.44 87 ARG A CA 1
ATOM 674 C C . ARG A 1 87 ? 5.467 5.622 -14.712 1.00 94.44 87 ARG A C 1
ATOM 676 O O . ARG A 1 87 ? 5.142 6.237 -13.700 1.00 94.44 87 ARG A O 1
ATOM 683 N N . TRP A 1 88 ? 4.619 4.853 -15.399 1.00 96.25 88 TRP A N 1
ATOM 684 C CA . TRP A 1 88 ? 3.244 4.609 -14.952 1.00 96.25 88 TRP A CA 1
ATOM 685 C C . TRP A 1 88 ? 3.195 3.851 -13.628 1.00 96.25 88 TRP A C 1
ATOM 687 O O . TRP A 1 88 ? 2.446 4.250 -12.744 1.00 96.25 88 TRP A O 1
ATOM 697 N N . THR A 1 89 ? 4.026 2.819 -13.465 1.00 95.75 89 THR A N 1
ATOM 698 C CA . THR A 1 89 ? 4.135 2.049 -12.218 1.00 95.75 89 THR A CA 1
ATOM 699 C C . THR A 1 89 ? 4.469 2.962 -11.044 1.00 95.75 89 THR A C 1
ATOM 701 O O . THR A 1 89 ? 3.732 2.987 -10.064 1.00 95.75 89 THR A O 1
ATOM 704 N N . ILE A 1 90 ? 5.530 3.767 -11.165 1.00 96.44 90 ILE A N 1
ATOM 705 C CA . ILE A 1 90 ? 5.960 4.701 -10.116 1.00 96.44 90 ILE A CA 1
ATOM 706 C C . ILE A 1 90 ? 4.870 5.736 -9.831 1.00 96.44 90 ILE A C 1
ATOM 708 O O . ILE A 1 90 ? 4.554 5.974 -8.671 1.00 96.44 90 ILE A O 1
ATOM 712 N N . GLY A 1 91 ? 4.269 6.325 -10.869 1.00 97.12 91 GLY A N 1
ATOM 713 C CA . GLY A 1 91 ? 3.212 7.325 -10.708 1.00 97.12 91 GLY A CA 1
ATOM 714 C C . GLY A 1 91 ? 1.985 6.770 -9.984 1.00 97.12 91 GLY A C 1
ATOM 715 O O . GLY A 1 91 ? 1.555 7.332 -8.981 1.00 97.12 91 GLY A O 1
ATOM 716 N N . LEU A 1 92 ? 1.454 5.634 -10.443 1.00 96.94 92 LEU A N 1
ATOM 717 C CA . LEU A 1 92 ? 0.304 4.971 -9.822 1.00 96.94 92 LEU A CA 1
ATOM 718 C C . LEU A 1 92 ? 0.612 4.537 -8.390 1.00 96.94 92 LEU A C 1
ATOM 720 O O . LEU A 1 92 ? -0.215 4.734 -7.502 1.00 96.94 92 LEU A O 1
ATOM 724 N N . PHE A 1 93 ? 1.807 3.992 -8.156 1.00 96.50 93 PHE A N 1
ATOM 725 C CA . PHE A 1 93 ? 2.219 3.544 -6.833 1.00 96.50 93 PHE A CA 1
ATOM 726 C C . PHE A 1 93 ? 2.425 4.707 -5.863 1.00 96.50 93 PHE A C 1
ATOM 728 O O . PHE A 1 93 ? 2.093 4.593 -4.689 1.00 96.50 93 PHE A O 1
ATOM 735 N N . LEU A 1 94 ? 2.908 5.853 -6.343 1.00 96.56 94 LEU A N 1
ATOM 736 C CA . LEU A 1 94 ? 3.056 7.057 -5.529 1.00 96.56 94 LEU A CA 1
ATOM 737 C C . LEU A 1 94 ? 1.687 7.611 -5.131 1.00 96.56 94 LEU A C 1
ATOM 739 O O . LEU A 1 94 ? 1.451 7.876 -3.955 1.00 96.56 94 LEU A O 1
ATOM 743 N N . LEU A 1 95 ? 0.756 7.714 -6.082 1.00 96.75 95 LEU A N 1
ATOM 744 C CA . LEU A 1 95 ? -0.610 8.149 -5.790 1.00 96.75 95 LEU A CA 1
ATOM 745 C C . LEU A 1 95 ? -1.311 7.167 -4.836 1.00 96.75 95 LEU A C 1
ATOM 747 O O . LEU A 1 95 ? -1.855 7.575 -3.812 1.00 96.75 95 LEU A O 1
ATOM 751 N N . GLY A 1 96 ? -1.272 5.869 -5.135 1.00 94.25 96 GLY A N 1
ATOM 752 C CA . GLY A 1 96 ? -1.922 4.836 -4.329 1.00 94.25 96 GLY A CA 1
ATOM 753 C C . GLY A 1 96 ? -1.304 4.694 -2.940 1.00 94.25 96 GLY A C 1
ATOM 754 O O . GLY A 1 96 ? -2.021 4.761 -1.944 1.00 94.25 96 GLY A O 1
ATOM 755 N N . GLY A 1 97 ? 0.016 4.537 -2.869 1.00 92.56 97 GLY A N 1
ATOM 756 C CA . GLY A 1 97 ? 0.751 4.195 -1.653 1.00 92.56 97 GLY A CA 1
ATOM 757 C C . GLY A 1 97 ? 1.131 5.380 -0.768 1.00 92.56 97 GLY A C 1
ATOM 758 O O . GLY A 1 97 ? 1.123 5.221 0.444 1.00 92.56 97 GLY A O 1
ATOM 759 N N . PHE A 1 98 ? 1.418 6.562 -1.330 1.00 93.69 98 PHE A N 1
ATOM 760 C CA . PHE A 1 98 ? 1.919 7.723 -0.567 1.00 93.69 98 PHE A CA 1
ATOM 761 C C . PHE A 1 98 ? 0.944 8.896 -0.483 1.00 93.69 98 PHE A C 1
ATOM 763 O O . PHE A 1 98 ? 1.172 9.811 0.302 1.00 93.69 98 PHE A O 1
ATOM 770 N N . ILE A 1 99 ? -0.142 8.891 -1.259 1.00 94.06 99 ILE A N 1
ATOM 771 C CA . ILE A 1 99 ? -1.210 9.891 -1.119 1.00 94.06 99 ILE A CA 1
ATOM 772 C C . ILE A 1 99 ? -2.437 9.230 -0.507 1.00 94.06 99 ILE A C 1
ATOM 774 O O . ILE A 1 99 ? -2.837 9.547 0.611 1.00 94.06 99 ILE A O 1
ATOM 778 N N . PHE A 1 100 ? -3.018 8.265 -1.216 1.00 93.31 100 PHE A N 1
ATOM 779 C CA . PHE A 1 100 ? -4.249 7.622 -0.775 1.00 93.31 100 PHE A CA 1
ATOM 780 C C . PHE A 1 100 ? -4.038 6.648 0.392 1.00 93.31 100 PHE A C 1
ATOM 782 O O . PHE A 1 100 ? -4.917 6.554 1.243 1.00 93.31 100 PHE A O 1
ATOM 789 N N . GLY A 1 101 ? -2.883 5.981 0.479 1.00 91.69 101 GLY A N 1
ATOM 790 C CA . GLY A 1 101 ? -2.520 5.116 1.610 1.00 91.69 101 GLY A CA 1
ATOM 791 C C . GLY A 1 101 ? -2.560 5.868 2.945 1.00 91.69 101 GLY A C 1
ATOM 792 O O . GLY A 1 101 ? -3.396 5.537 3.789 1.00 91.69 101 GLY A O 1
ATOM 793 N N . PRO A 1 102 ? -1.770 6.946 3.103 1.00 91.94 102 PRO A N 1
ATOM 794 C CA . PRO A 1 102 ? -1.813 7.818 4.271 1.00 91.94 102 PRO A CA 1
ATOM 795 C C . PRO A 1 102 ? -3.194 8.366 4.605 1.00 91.94 102 PRO A C 1
ATOM 797 O O . PRO A 1 102 ? -3.581 8.431 5.770 1.00 91.94 102 PRO A O 1
ATOM 800 N N . LEU A 1 103 ? -3.984 8.734 3.593 1.00 92.56 103 LEU A N 1
ATOM 801 C CA . LEU A 1 103 ? -5.353 9.194 3.815 1.00 92.56 103 LEU A CA 1
ATOM 802 C C . LEU A 1 103 ? -6.227 8.087 4.413 1.00 92.56 103 LEU A C 1
ATOM 804 O O . LEU A 1 103 ? -6.897 8.322 5.418 1.00 92.56 103 LEU A O 1
ATOM 808 N N . VAL A 1 104 ? -6.200 6.878 3.841 1.00 90.88 104 VAL A N 1
ATOM 809 C CA . VAL A 1 104 ? -6.907 5.711 4.398 1.00 90.88 10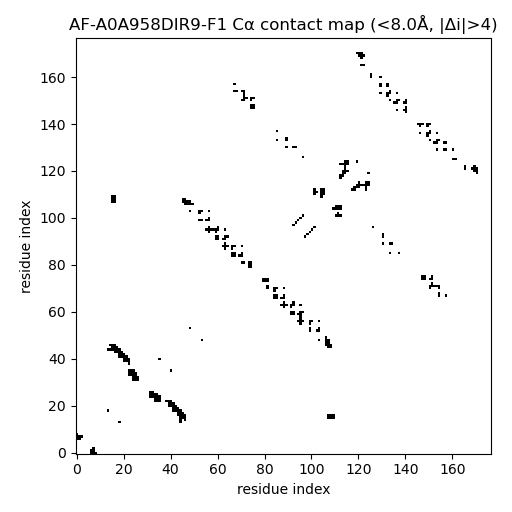4 VAL A CA 1
ATOM 810 C C . VAL A 1 104 ? -6.448 5.444 5.830 1.00 90.88 104 VAL A C 1
ATOM 812 O O . VAL A 1 104 ? -7.287 5.196 6.698 1.00 90.88 104 VAL A O 1
ATOM 815 N N . GLN A 1 105 ? -5.145 5.545 6.095 1.00 88.06 105 GLN A N 1
ATOM 816 C CA . GLN A 1 105 ? -4.571 5.355 7.422 1.00 88.06 105 GLN A CA 1
ATOM 817 C C . GLN A 1 105 ? -5.073 6.392 8.425 1.00 88.06 105 GLN A C 1
ATOM 819 O O . GLN A 1 105 ? -5.516 6.019 9.510 1.00 88.06 105 GLN A O 1
ATOM 824 N N . LYS A 1 106 ? -5.130 7.665 8.029 1.00 88.25 106 LYS A N 1
ATOM 825 C CA . LYS A 1 106 ? -5.656 8.746 8.864 1.00 88.25 106 LYS A CA 1
ATOM 826 C C . LYS A 1 106 ? -7.112 8.509 9.242 1.00 88.25 106 LYS A C 1
ATOM 828 O O . LYS A 1 106 ? -7.474 8.674 10.402 1.00 88.25 106 LYS A O 1
ATOM 833 N N . TYR A 1 107 ? -7.951 8.085 8.298 1.00 87.06 107 TYR A N 1
ATOM 834 C CA . TYR A 1 107 ? -9.349 7.767 8.607 1.00 87.06 107 TYR A CA 1
ATOM 835 C C . TYR A 1 107 ? -9.494 6.511 9.476 1.00 87.06 107 TYR A C 1
ATOM 837 O O . TYR A 1 107 ? -10.374 6.446 10.332 1.00 87.06 107 TYR A O 1
ATOM 845 N N . ALA A 1 108 ? -8.636 5.511 9.273 1.00 84.19 108 ALA A N 1
ATOM 846 C CA . ALA A 1 108 ? -8.692 4.257 10.015 1.00 84.19 108 ALA A CA 1
ATOM 847 C C . ALA A 1 108 ? -8.131 4.375 11.442 1.00 84.19 108 ALA A C 1
ATOM 849 O O . ALA A 1 108 ? -8.643 3.716 12.350 1.00 84.19 108 ALA A O 1
ATOM 850 N N . PHE A 1 109 ? -7.078 5.174 11.630 1.00 81.75 109 PHE A N 1
ATOM 851 C CA . PHE A 1 109 ? -6.220 5.140 12.814 1.00 81.75 109 PHE A CA 1
ATOM 852 C C . PHE A 1 109 ? -5.772 6.517 13.329 1.00 81.75 109 PHE A C 1
ATOM 854 O O . PHE A 1 109 ? -5.017 6.573 14.292 1.00 81.75 109 PHE A O 1
ATOM 861 N N . GLY A 1 110 ? -6.208 7.618 12.718 1.00 83.50 110 GLY A N 1
ATOM 862 C CA . GLY A 1 110 ? -5.883 8.982 13.152 1.00 83.50 110 GLY A CA 1
ATOM 863 C C . GLY A 1 110 ? -4.541 9.526 12.651 1.00 83.50 110 GLY A C 1
ATOM 864 O O . GLY A 1 110 ? -4.391 10.740 12.556 1.00 83.50 110 GLY A O 1
ATOM 865 N N . GLU A 1 111 ? -3.613 8.658 12.246 1.00 84.88 111 GLU A N 1
ATOM 866 C CA . GLU A 1 111 ? -2.271 9.031 11.780 1.00 84.88 111 GLU A CA 1
ATOM 867 C C . GLU A 1 111 ? -2.138 8.941 10.258 1.00 84.88 111 GLU A C 1
ATOM 869 O O . GLU A 1 111 ? -2.645 8.008 9.641 1.00 84.88 111 GLU A O 1
ATOM 874 N N . LEU A 1 112 ? -1.426 9.887 9.640 1.00 85.50 112 LEU A N 1
ATOM 875 C CA . LEU A 1 112 ? -1.163 9.862 8.193 1.00 85.50 112 LEU A CA 1
ATOM 876 C C . LEU A 1 112 ? -0.055 8.873 7.824 1.00 85.50 112 LEU A C 1
ATOM 878 O O . LEU A 1 112 ? -0.152 8.197 6.812 1.00 85.50 112 LEU A O 1
ATOM 882 N N . TRP A 1 113 ? 1.009 8.795 8.616 1.00 86.38 113 TRP A N 1
ATOM 883 C CA . TRP A 1 113 ? 2.153 7.939 8.320 1.00 86.38 113 TRP A CA 1
ATOM 884 C C . TRP A 1 113 ? 2.824 7.521 9.615 1.00 86.38 113 TRP A C 1
ATOM 886 O O . TRP A 1 113 ? 3.124 8.350 10.469 1.00 86.38 113 TRP A O 1
ATOM 896 N N . THR A 1 114 ? 3.075 6.230 9.741 1.00 85.19 114 THR A N 1
ATOM 897 C CA . THR A 1 114 ? 3.656 5.590 10.924 1.00 85.19 114 THR A CA 1
ATOM 898 C C . THR A 1 114 ? 4.883 4.743 10.586 1.00 85.19 114 THR A C 1
ATOM 900 O O . THR A 1 114 ? 5.401 4.034 11.447 1.00 85.19 114 THR A O 1
ATOM 903 N N . GLY A 1 115 ? 5.376 4.819 9.349 1.00 85.12 115 GLY A N 1
ATOM 904 C CA . GLY A 1 115 ? 6.664 4.264 8.943 1.00 85.12 115 GLY A CA 1
ATOM 905 C C . GLY A 1 115 ? 7.828 5.212 9.227 1.00 85.12 115 GLY A C 1
ATOM 906 O O . GLY A 1 115 ? 7.663 6.317 9.753 1.00 85.12 115 GLY A O 1
ATOM 907 N N . ILE A 1 116 ? 9.026 4.802 8.822 1.00 84.06 116 ILE A N 1
ATOM 908 C CA . ILE A 1 116 ? 10.254 5.591 8.973 1.00 84.06 116 ILE A CA 1
ATOM 909 C C . ILE A 1 116 ? 10.084 6.936 8.231 1.00 84.06 116 ILE A C 1
ATOM 911 O O . ILE A 1 116 ? 9.560 6.939 7.111 1.00 84.06 116 ILE A O 1
ATOM 915 N N . PRO A 1 117 ? 10.494 8.084 8.813 1.00 83.56 117 PRO A N 1
ATOM 916 C CA . PRO A 1 117 ? 11.224 8.250 10.080 1.00 83.56 117 PRO A CA 1
ATOM 917 C C . PRO A 1 117 ? 10.346 8.434 11.333 1.00 83.56 117 PRO A C 1
ATOM 919 O O . PRO A 1 117 ? 10.887 8.570 12.425 1.00 83.56 117 PRO A O 1
ATOM 922 N N . PHE A 1 118 ? 9.020 8.466 11.196 1.00 80.69 118 PHE A N 1
ATOM 923 C CA . PHE A 1 118 ? 8.100 8.822 12.286 1.00 80.69 118 PHE A CA 1
ATOM 924 C C . PHE A 1 118 ? 7.646 7.621 13.131 1.00 80.69 118 PHE A C 1
ATOM 926 O O . PHE A 1 118 ? 7.149 7.801 14.240 1.00 80.69 118 PHE A O 1
ATOM 933 N N . GLY A 1 119 ? 7.846 6.397 12.641 1.00 81.56 119 GLY A N 1
ATOM 934 C CA . GLY A 1 119 ? 7.566 5.166 13.371 1.00 81.56 119 GLY A CA 1
ATOM 935 C C . GLY A 1 119 ? 8.141 3.924 12.689 1.00 81.56 119 GLY A C 1
ATOM 936 O O . GLY A 1 119 ? 9.017 4.010 11.828 1.00 81.56 119 GLY A O 1
ATOM 937 N N . TYR A 1 120 ? 7.645 2.754 13.092 1.00 82.19 120 TYR A N 1
ATOM 938 C CA . TYR A 1 120 ? 8.113 1.446 12.620 1.00 82.19 120 TYR A CA 1
ATOM 939 C C . TYR A 1 120 ? 6.980 0.570 12.070 1.00 82.19 120 TYR A C 1
ATOM 941 O O . TYR A 1 120 ? 7.084 -0.656 12.079 1.00 82.19 120 TYR A O 1
ATOM 949 N N . ASP A 1 121 ? 5.890 1.174 11.589 1.00 81.50 121 ASP A N 1
ATOM 950 C CA . ASP A 1 121 ? 4.792 0.403 11.016 1.00 81.50 121 ASP A CA 1
ATOM 951 C C . ASP A 1 121 ? 5.232 -0.364 9.767 1.00 81.50 121 ASP A C 1
ATOM 953 O O . ASP A 1 121 ? 5.830 0.173 8.828 1.00 81.50 121 ASP A O 1
ATOM 957 N N . LEU A 1 122 ? 4.933 -1.660 9.773 1.00 80.31 122 LEU A N 1
ATOM 958 C CA . LEU A 1 122 ? 5.339 -2.573 8.720 1.00 80.31 122 LEU A CA 1
ATOM 959 C C . LEU A 1 122 ? 4.717 -2.202 7.372 1.00 80.31 122 LEU A C 1
ATOM 961 O O . LEU A 1 122 ? 5.367 -2.359 6.343 1.00 80.31 122 LEU A O 1
ATOM 965 N N . THR A 1 123 ? 3.466 -1.746 7.351 1.00 82.94 123 THR A N 1
ATOM 966 C CA . THR A 1 123 ? 2.725 -1.478 6.110 1.00 82.94 123 THR A CA 1
ATOM 967 C C . THR A 1 123 ? 3.301 -0.265 5.390 1.00 82.94 123 THR A C 1
ATOM 969 O O . THR A 1 123 ? 3.563 -0.322 4.183 1.00 82.94 123 THR A O 1
ATOM 972 N N . ASP A 1 124 ? 3.593 0.789 6.146 1.00 86.25 124 ASP A N 1
ATOM 973 C CA . ASP A 1 124 ? 4.241 1.995 5.635 1.00 86.25 124 ASP A CA 1
ATOM 974 C C . ASP A 1 124 ? 5.675 1.698 5.173 1.00 86.25 124 ASP A C 1
ATOM 976 O O . ASP A 1 124 ? 6.067 2.043 4.056 1.00 86.25 124 ASP A O 1
ATOM 980 N N . ASN A 1 125 ? 6.444 0.954 5.976 1.00 90.50 125 ASN A N 1
ATOM 981 C CA . ASN A 1 125 ? 7.825 0.596 5.642 1.00 90.50 125 ASN A CA 1
ATOM 982 C C . ASN A 1 125 ? 7.924 -0.313 4.411 1.00 90.50 125 ASN A C 1
ATOM 984 O O . ASN A 1 125 ? 8.809 -0.130 3.576 1.00 90.50 125 ASN A O 1
ATOM 988 N N . LYS A 1 126 ? 6.999 -1.263 4.251 1.00 90.56 126 LYS A N 1
ATOM 989 C CA . LYS A 1 126 ? 6.878 -2.095 3.046 1.00 90.56 126 LYS A CA 1
ATOM 990 C C . LYS A 1 126 ? 6.670 -1.237 1.800 1.00 90.56 126 LYS A C 1
ATOM 992 O O . LYS A 1 126 ? 7.380 -1.399 0.806 1.00 90.56 126 LYS A O 1
ATOM 997 N N . THR A 1 127 ? 5.733 -0.295 1.880 1.00 91.88 127 THR A N 1
ATOM 998 C CA . THR A 1 127 ? 5.425 0.636 0.787 1.00 91.88 127 THR A CA 1
ATOM 999 C C . THR A 1 127 ? 6.641 1.508 0.453 1.00 91.88 127 THR A C 1
ATOM 1001 O O . THR A 1 127 ? 6.976 1.680 -0.722 1.00 91.88 127 THR A O 1
ATOM 1004 N N . LEU A 1 128 ? 7.372 1.970 1.475 1.00 93.38 128 LEU A N 1
ATOM 1005 C CA . LEU A 1 128 ? 8.624 2.712 1.324 1.00 93.38 128 LEU A CA 1
ATOM 1006 C C . LEU A 1 128 ? 9.718 1.902 0.623 1.00 93.38 128 LEU A C 1
ATOM 1008 O O . LEU A 1 128 ? 10.281 2.367 -0.367 1.00 93.38 128 LEU A O 1
ATOM 1012 N N . ILE A 1 129 ? 9.989 0.682 1.086 1.00 93.75 129 ILE A N 1
ATOM 1013 C CA . ILE A 1 129 ? 11.010 -0.202 0.506 1.00 93.75 129 ILE A CA 1
ATOM 1014 C C . ILE A 1 129 ? 10.692 -0.512 -0.961 1.00 93.75 129 ILE A C 1
ATOM 1016 O O . ILE A 1 129 ? 11.572 -0.410 -1.817 1.00 93.75 129 ILE A O 1
ATOM 1020 N N . ALA A 1 130 ? 9.433 -0.835 -1.271 1.00 94.50 130 ALA A N 1
ATOM 1021 C CA . ALA A 1 130 ? 9.006 -1.095 -2.642 1.00 94.50 130 ALA A CA 1
ATOM 1022 C C . ALA A 1 130 ? 9.209 0.137 -3.543 1.00 94.50 130 ALA A C 1
ATOM 1024 O O . ALA A 1 130 ? 9.714 0.009 -4.661 1.00 94.50 130 ALA A O 1
ATOM 1025 N N . MET A 1 131 ? 8.883 1.337 -3.052 1.00 95.50 131 MET A N 1
ATOM 1026 C CA . MET A 1 131 ? 9.074 2.580 -3.804 1.00 95.50 131 MET A CA 1
ATOM 1027 C C . MET A 1 131 ? 10.551 2.880 -4.049 1.00 95.50 131 MET A C 1
ATOM 1029 O O . MET A 1 131 ? 10.932 3.218 -5.168 1.00 95.50 131 MET A O 1
ATOM 1033 N N . LEU A 1 132 ? 11.400 2.717 -3.032 1.00 95.50 132 LEU A N 1
ATOM 1034 C CA . LEU A 1 132 ? 12.845 2.895 -3.175 1.00 95.50 132 LEU A CA 1
ATOM 1035 C C . LEU A 1 132 ? 13.436 1.914 -4.192 1.00 95.50 132 LEU A C 1
ATOM 1037 O O . LEU A 1 132 ? 14.268 2.317 -5.003 1.00 95.50 132 LEU A O 1
ATOM 1041 N N . GLY A 1 133 ? 12.964 0.664 -4.214 1.00 95.31 133 GLY A N 1
ATOM 1042 C CA . GLY A 1 133 ? 13.340 -0.311 -5.239 1.00 95.31 133 GLY A CA 1
ATOM 1043 C C . GLY A 1 133 ? 12.987 0.156 -6.654 1.00 95.31 133 GLY A C 1
ATOM 1044 O O . GLY A 1 133 ? 13.836 0.125 -7.546 1.00 95.31 133 GLY A O 1
ATOM 1045 N N . TRP A 1 134 ? 11.767 0.662 -6.856 1.00 95.69 134 TRP A N 1
ATOM 1046 C CA . TRP A 1 134 ? 11.327 1.196 -8.149 1.00 95.69 134 TRP A CA 1
ATOM 1047 C C . TRP A 1 134 ? 12.080 2.459 -8.576 1.00 95.69 134 TRP A C 1
ATOM 1049 O O . TRP A 1 134 ? 12.471 2.576 -9.739 1.00 95.69 134 TRP A O 1
ATOM 1059 N N . LEU A 1 135 ? 12.332 3.390 -7.654 1.00 94.81 135 LEU A N 1
ATOM 1060 C CA . LEU A 1 135 ? 13.137 4.581 -7.929 1.00 94.81 135 LEU A CA 1
ATOM 1061 C C . LEU A 1 135 ? 14.589 4.206 -8.252 1.00 94.81 135 LEU A C 1
ATOM 1063 O O . LEU A 1 135 ? 15.156 4.724 -9.214 1.00 94.81 135 LEU A O 1
ATOM 1067 N N . GLY A 1 136 ? 15.174 3.262 -7.512 1.00 93.69 136 GLY A N 1
ATOM 1068 C CA . GLY A 1 136 ? 16.502 2.717 -7.792 1.00 93.69 136 GLY A CA 1
ATOM 1069 C C . GLY A 1 136 ? 16.587 2.108 -9.192 1.00 93.69 136 GLY A C 1
ATOM 1070 O O . GLY A 1 136 ? 17.486 2.455 -9.961 1.00 93.69 136 GLY A O 1
ATOM 1071 N N . ALA A 1 137 ? 15.603 1.284 -9.568 1.00 93.00 137 ALA A N 1
ATOM 1072 C CA . ALA A 1 137 ? 15.503 0.722 -10.912 1.00 93.00 137 ALA A CA 1
ATOM 1073 C C . ALA A 1 137 ? 15.362 1.804 -11.992 1.00 93.00 137 ALA A C 1
ATOM 1075 O O . ALA A 1 137 ? 16.022 1.731 -13.030 1.00 93.00 137 ALA A O 1
ATOM 1076 N N . TYR A 1 138 ? 14.574 2.848 -11.733 1.00 93.19 138 TYR A N 1
ATOM 1077 C CA . TYR A 1 138 ? 14.409 3.977 -12.643 1.00 93.19 138 TYR A CA 1
ATOM 1078 C C . TYR A 1 138 ? 15.717 4.729 -12.904 1.00 93.19 138 TYR A C 1
ATOM 1080 O O . TYR A 1 138 ? 16.080 4.972 -14.059 1.00 93.19 138 TYR A O 1
ATOM 1088 N N . PHE A 1 139 ? 16.459 5.073 -11.848 1.00 91.75 139 PHE A N 1
ATOM 1089 C CA . PHE A 1 139 ? 17.734 5.777 -11.986 1.00 91.75 139 PHE A CA 1
ATOM 1090 C C . PHE A 1 139 ? 18.818 4.900 -12.621 1.00 91.75 139 PHE A C 1
ATOM 1092 O O . PHE A 1 139 ? 19.560 5.388 -13.477 1.00 91.75 139 PHE A O 1
ATOM 1099 N N . ALA A 1 140 ? 18.885 3.614 -12.267 1.00 89.88 140 ALA A N 1
ATOM 1100 C CA . ALA A 1 140 ? 19.812 2.666 -12.883 1.00 89.88 140 ALA A CA 1
ATOM 1101 C C . ALA A 1 140 ? 19.529 2.503 -14.386 1.00 89.88 140 ALA A C 1
ATOM 1103 O O . ALA A 1 140 ? 20.438 2.603 -15.212 1.00 89.88 140 ALA A O 1
ATOM 1104 N N . SER A 1 141 ? 18.253 2.361 -14.752 1.00 87.38 141 SER A N 1
ATOM 1105 C CA . SER A 1 141 ? 17.811 2.202 -16.139 1.00 87.38 141 SER A CA 1
ATOM 1106 C C . SER A 1 141 ? 17.977 3.452 -17.002 1.00 87.38 141 SER A C 1
ATOM 1108 O O . SER A 1 141 ? 18.045 3.350 -18.224 1.00 87.38 141 SER A O 1
ATOM 1110 N N . ARG A 1 142 ? 18.051 4.646 -16.405 1.00 81.88 142 ARG A N 1
ATOM 1111 C CA . ARG A 1 142 ? 18.403 5.870 -17.142 1.00 81.88 142 ARG A CA 1
ATOM 1112 C C . ARG A 1 142 ? 19.883 5.943 -17.511 1.00 81.88 142 ARG A C 1
ATOM 1114 O O . ARG A 1 142 ? 20.215 6.607 -18.485 1.00 81.88 142 ARG A O 1
ATOM 1121 N N . ARG A 1 143 ? 20.762 5.310 -16.728 1.00 78.56 143 ARG A N 1
ATOM 1122 C CA . ARG A 1 143 ? 22.218 5.381 -16.926 1.00 78.56 143 ARG A CA 1
ATOM 1123 C C . ARG A 1 143 ? 22.762 4.261 -17.808 1.00 78.56 143 ARG A C 1
ATOM 1125 O O . ARG A 1 143 ? 23.783 4.469 -18.452 1.00 78.56 143 ARG A O 1
ATOM 1132 N N . ASN A 1 144 ? 22.122 3.089 -17.834 1.00 76.94 144 ASN A N 1
ATOM 1133 C CA . ASN A 1 144 ? 22.607 1.945 -18.606 1.00 76.94 144 ASN A CA 1
ATOM 1134 C C . ASN A 1 144 ? 21.447 1.062 -19.126 1.00 76.94 144 ASN A C 1
ATOM 1136 O O . ASN A 1 144 ? 20.665 0.570 -18.310 1.00 76.94 144 ASN A O 1
ATOM 1140 N N . PRO A 1 145 ? 21.359 0.776 -20.440 1.00 65.69 145 PRO A N 1
ATOM 1141 C CA . PRO A 1 145 ? 20.375 -0.157 -21.008 1.00 65.69 145 PRO A CA 1
ATOM 1142 C C . PRO A 1 145 ? 20.457 -1.585 -20.438 1.00 65.69 145 PRO A C 1
ATOM 1144 O O . PRO A 1 145 ? 19.454 -2.292 -20.365 1.00 65.69 145 PRO A O 1
ATOM 1147 N N . ALA A 1 146 ? 21.636 -2.017 -19.971 1.00 69.56 146 ALA A N 1
ATOM 1148 C CA . ALA A 1 146 ? 21.819 -3.322 -19.330 1.00 69.56 146 ALA A CA 1
ATOM 1149 C C . ALA A 1 146 ? 21.171 -3.413 -17.932 1.00 69.56 146 ALA A C 1
ATOM 1151 O O . ALA A 1 146 ? 21.075 -4.503 -17.365 1.00 69.56 146 ALA A O 1
ATOM 1152 N N . ALA A 1 147 ? 20.679 -2.298 -17.379 1.00 78.94 147 ALA A N 1
ATOM 1153 C CA . ALA A 1 147 ? 20.046 -2.252 -16.065 1.00 78.94 147 ALA A CA 1
ATOM 1154 C C . ALA A 1 147 ? 18.608 -2.808 -16.035 1.00 78.94 147 ALA A C 1
ATOM 1156 O O . ALA A 1 147 ? 17.949 -2.719 -15.004 1.00 78.94 147 ALA A O 1
ATOM 1157 N N . ARG A 1 148 ? 18.130 -3.458 -17.105 1.00 83.75 148 ARG A N 1
ATOM 1158 C CA . ARG A 1 148 ? 16.849 -4.192 -17.124 1.00 83.75 148 ARG A CA 1
ATOM 1159 C C . ARG A 1 148 ? 16.674 -5.162 -15.947 1.00 83.75 148 ARG A C 1
ATOM 1161 O O . ARG A 1 148 ? 15.571 -5.327 -15.438 1.00 83.75 148 ARG A O 1
ATOM 1168 N N . TRP A 1 149 ? 17.765 -5.745 -15.448 1.00 89.75 149 TRP A N 1
ATOM 1169 C CA . TRP A 1 149 ? 17.727 -6.626 -14.277 1.00 89.75 149 TRP A CA 1
ATOM 1170 C C . TRP A 1 149 ? 17.356 -5.904 -12.979 1.00 89.75 149 TRP A C 1
ATOM 1172 O O . TRP A 1 149 ? 16.740 -6.516 -12.114 1.00 89.75 149 TRP A O 1
ATOM 1182 N N . TRP A 1 150 ? 17.634 -4.602 -12.860 1.00 91.81 150 TRP A N 1
ATOM 1183 C CA . TRP A 1 150 ? 17.159 -3.797 -11.732 1.00 91.81 150 TRP A CA 1
ATOM 1184 C C . TRP A 1 150 ? 15.638 -3.656 -11.736 1.00 91.81 150 TRP A C 1
ATOM 1186 O O . TRP A 1 150 ? 15.013 -3.658 -10.681 1.00 91.81 150 TRP A O 1
ATOM 1196 N N . VAL A 1 151 ? 15.035 -3.576 -12.921 1.00 92.69 151 VAL A N 1
ATOM 1197 C CA . VAL A 1 151 ? 13.580 -3.480 -13.093 1.00 92.69 151 VAL A CA 1
ATOM 1198 C C . VAL A 1 151 ? 12.912 -4.802 -12.731 1.00 92.69 151 VAL A C 1
ATOM 1200 O O . VAL A 1 151 ? 11.910 -4.816 -12.020 1.00 92.69 151 VAL A O 1
ATOM 1203 N N . VAL A 1 152 ? 13.506 -5.921 -13.154 1.00 92.69 152 VAL A N 1
ATOM 1204 C CA . VAL A 1 152 ? 13.065 -7.262 -12.745 1.00 92.69 152 VAL A CA 1
ATOM 1205 C C . VAL A 1 152 ? 13.182 -7.420 -11.227 1.00 92.69 152 VAL A C 1
ATOM 1207 O O . VAL A 1 152 ? 12.223 -7.841 -10.585 1.00 92.69 152 VAL A O 1
ATOM 1210 N N . ALA A 1 153 ? 14.314 -7.020 -10.638 1.00 94.00 153 ALA A N 1
ATOM 1211 C CA . ALA A 1 153 ? 14.523 -7.068 -9.194 1.00 94.00 153 ALA A CA 1
ATOM 1212 C C . ALA A 1 153 ? 13.503 -6.208 -8.427 1.00 94.00 153 ALA A C 1
ATOM 1214 O O . ALA A 1 153 ? 12.967 -6.667 -7.424 1.00 94.00 153 ALA A O 1
ATOM 1215 N N . ALA A 1 154 ? 13.175 -5.006 -8.914 1.00 94.62 154 ALA A N 1
ATOM 1216 C CA . ALA A 1 154 ? 12.138 -4.157 -8.323 1.00 94.62 154 ALA A CA 1
ATOM 1217 C C . ALA A 1 154 ? 10.739 -4.795 -8.395 1.00 94.62 154 ALA A C 1
ATOM 1219 O O . ALA A 1 154 ? 9.996 -4.749 -7.414 1.00 94.62 154 ALA A O 1
ATOM 1220 N N . GLY A 1 155 ? 10.394 -5.447 -9.512 1.00 94.31 155 GLY A N 1
ATOM 1221 C CA . GLY A 1 155 ? 9.147 -6.207 -9.635 1.00 94.31 155 GLY A CA 1
ATOM 1222 C C . GLY A 1 155 ? 9.064 -7.370 -8.643 1.00 94.31 155 GLY A C 1
ATOM 1223 O O . GLY A 1 155 ? 8.060 -7.522 -7.949 1.00 94.31 155 GLY A O 1
ATOM 1224 N N . VAL A 1 156 ? 10.143 -8.147 -8.515 1.00 94.31 156 VAL A N 1
ATOM 1225 C CA . VAL A 1 156 ? 10.235 -9.249 -7.541 1.00 94.31 156 VAL A CA 1
ATOM 1226 C C . VAL A 1 156 ? 10.173 -8.729 -6.105 1.00 94.31 156 VAL A C 1
ATOM 1228 O O . VAL A 1 156 ? 9.457 -9.302 -5.289 1.00 94.31 156 VAL A O 1
ATOM 1231 N N . LEU A 1 157 ? 10.866 -7.629 -5.795 1.00 94.19 157 LEU A N 1
ATOM 1232 C CA . LEU A 1 157 ? 10.818 -6.986 -4.482 1.00 94.19 157 LEU A CA 1
ATOM 1233 C C . LEU A 1 157 ? 9.389 -6.571 -4.129 1.00 94.19 157 LEU A C 1
ATOM 1235 O O . LEU A 1 157 ? 8.922 -6.871 -3.035 1.00 94.19 157 LEU A O 1
ATOM 1239 N N . MET A 1 158 ? 8.686 -5.912 -5.054 1.00 92.44 158 MET A N 1
ATOM 1240 C CA . MET A 1 158 ? 7.299 -5.506 -4.843 1.00 92.44 158 MET A CA 1
ATOM 1241 C C . MET A 1 158 ? 6.401 -6.723 -4.589 1.00 92.44 158 MET A C 1
ATOM 1243 O O . MET A 1 158 ? 5.644 -6.725 -3.621 1.00 92.44 158 MET A O 1
ATOM 1247 N N . LEU A 1 159 ? 6.524 -7.785 -5.391 1.00 90.75 159 LEU A N 1
ATOM 1248 C CA . LEU A 1 159 ? 5.787 -9.032 -5.167 1.00 90.75 159 LEU A CA 1
ATOM 1249 C C . LEU A 1 159 ? 6.086 -9.630 -3.789 1.00 90.75 159 LEU A C 1
ATOM 1251 O O . LEU A 1 159 ? 5.154 -9.932 -3.053 1.00 90.75 159 LEU A O 1
ATOM 1255 N N . ALA A 1 160 ? 7.361 -9.750 -3.413 1.00 90.25 160 ALA A N 1
ATOM 1256 C CA . ALA A 1 160 ? 7.768 -10.295 -2.121 1.00 90.25 160 ALA A CA 1
ATOM 1257 C C . ALA A 1 160 ? 7.197 -9.475 -0.954 1.00 90.25 160 ALA A C 1
ATOM 1259 O O . ALA A 1 160 ? 6.624 -10.034 -0.023 1.00 90.25 160 ALA A O 1
ATOM 1260 N N . VAL A 1 161 ? 7.288 -8.146 -1.035 1.00 87.75 161 VAL A N 1
ATOM 1261 C CA . VAL A 1 161 ? 6.768 -7.213 -0.027 1.00 87.75 161 VAL A CA 1
ATOM 1262 C C . VAL A 1 161 ? 5.261 -7.385 0.191 1.00 87.75 161 VAL A C 1
ATOM 1264 O O . VAL A 1 161 ? 4.813 -7.424 1.342 1.00 87.75 161 VAL A O 1
ATOM 1267 N N . TYR A 1 162 ? 4.489 -7.513 -0.892 1.00 82.44 162 TYR A N 1
ATOM 1268 C CA . TYR A 1 162 ? 3.030 -7.656 -0.834 1.00 82.44 162 TYR A CA 1
ATOM 1269 C C . TYR A 1 162 ? 2.551 -9.095 -0.605 1.00 82.44 162 TYR A C 1
ATOM 1271 O O . TYR A 1 162 ? 1.388 -9.292 -0.260 1.00 82.44 162 TYR A O 1
ATOM 1279 N N . LEU A 1 163 ? 3.429 -10.095 -0.735 1.00 83.12 163 LEU A N 1
ATOM 1280 C CA . LEU A 1 163 ? 3.129 -11.482 -0.378 1.00 83.12 163 LEU A CA 1
ATOM 1281 C C . LEU A 1 163 ? 3.226 -11.723 1.135 1.00 83.12 163 LEU A C 1
ATOM 1283 O O . LEU A 1 163 ? 2.552 -12.609 1.655 1.00 83.12 163 LEU A O 1
ATOM 1287 N N . ILE A 1 164 ? 4.038 -10.934 1.852 1.00 76.06 164 ILE A N 1
ATOM 1288 C CA . ILE A 1 164 ? 4.151 -11.018 3.314 1.00 76.06 164 ILE A CA 1
ATOM 1289 C C . ILE A 1 164 ? 2.810 -10.590 3.935 1.00 76.06 164 ILE A C 1
ATOM 1291 O O . ILE A 1 164 ? 2.481 -9.395 3.873 1.00 76.06 164 ILE A O 1
ATOM 1295 N N . PRO A 1 165 ? 2.067 -11.496 4.601 1.00 63.31 165 PRO A N 1
ATOM 1296 C CA . PRO A 1 165 ? 0.772 -11.167 5.181 1.00 63.31 165 PRO A CA 1
ATOM 1297 C C . PRO A 1 165 ? 0.903 -10.052 6.223 1.00 63.31 165 PRO A C 1
ATOM 1299 O O . PRO A 1 165 ? 1.832 -10.035 7.032 1.00 63.31 165 PRO A O 1
ATOM 1302 N N . HIS A 1 166 ? -0.050 -9.119 6.237 1.00 53.56 166 HIS A N 1
ATOM 1303 C CA . HIS A 1 166 ? -0.092 -8.039 7.235 1.00 53.56 166 HIS A CA 1
ATOM 1304 C C . HIS A 1 166 ? -0.334 -8.544 8.671 1.00 53.56 166 HIS A C 1
ATOM 1306 O O . HIS A 1 166 ? -0.159 -7.785 9.617 1.00 53.56 166 HIS A O 1
ATOM 1312 N N . SER A 1 167 ? -0.708 -9.816 8.846 1.00 50.16 167 SER A N 1
ATOM 1313 C CA . SER A 1 167 ? -0.988 -10.427 10.149 1.00 50.16 167 SER A CA 1
ATOM 1314 C C . SER A 1 167 ? 0.251 -10.883 10.916 1.00 50.16 167 SER A C 1
ATOM 1316 O O . SER A 1 167 ? 0.122 -11.227 12.083 1.00 50.16 167 SER A O 1
ATOM 1318 N N . VAL A 1 168 ? 1.429 -10.932 10.284 1.00 49.41 168 VAL A N 1
ATOM 1319 C CA . VAL A 1 168 ? 2.620 -11.502 10.935 1.00 49.41 168 VAL A CA 1
ATOM 1320 C C . VAL A 1 168 ? 3.289 -10.488 11.869 1.00 49.41 168 VAL A C 1
ATOM 1322 O O . VAL A 1 168 ? 3.906 -10.888 12.844 1.00 49.41 168 VAL A O 1
ATOM 1325 N N . LEU A 1 169 ? 3.156 -9.184 11.592 1.00 46.69 169 LEU A N 1
ATOM 1326 C CA . LEU A 1 169 ? 3.939 -8.115 12.233 1.00 46.69 169 LEU A CA 1
ATOM 1327 C C . LEU A 1 169 ? 3.220 -6.747 12.133 1.00 46.69 169 LEU A C 1
ATOM 1329 O O . LEU A 1 169 ? 3.808 -5.740 11.739 1.00 46.69 169 LEU A O 1
ATOM 1333 N N . GLY A 1 170 ? 1.912 -6.691 12.406 1.00 42.62 170 GLY A N 1
ATOM 1334 C CA . GLY A 1 170 ? 1.255 -5.393 12.614 1.00 42.62 170 GLY A CA 1
ATOM 1335 C C . GLY A 1 170 ? 1.931 -4.667 13.781 1.00 42.62 170 GLY A C 1
ATOM 1336 O O . GLY A 1 170 ? 2.331 -5.334 14.726 1.00 42.62 170 GLY A O 1
ATOM 1337 N N . SER A 1 171 ? 2.084 -3.341 13.721 1.00 41.72 171 SER A N 1
ATOM 1338 C CA . SER A 1 171 ? 2.766 -2.535 14.746 1.00 41.72 171 SER A CA 1
ATOM 1339 C C . SER A 1 171 ? 2.289 -2.842 16.182 1.00 41.72 171 SER A C 1
ATOM 1341 O O . SER A 1 171 ? 1.304 -2.293 16.702 1.00 41.72 171 SER A O 1
ATOM 1343 N N . GLU A 1 172 ? 3.012 -3.747 16.841 1.00 40.12 172 GLU A N 1
ATOM 1344 C CA . GLU A 1 172 ? 2.982 -3.959 18.279 1.00 40.12 172 GLU A CA 1
ATOM 1345 C C . GLU A 1 172 ? 3.683 -2.752 18.900 1.00 40.12 172 GLU A C 1
ATOM 1347 O O . GLU A 1 172 ? 4.897 -2.597 18.833 1.00 40.12 172 GLU A O 1
ATOM 1352 N N . ILE A 1 173 ? 2.884 -1.832 19.437 1.00 38.75 173 ILE A N 1
ATOM 1353 C CA . ILE A 1 173 ? 3.410 -0.803 20.327 1.00 38.75 173 ILE A CA 1
ATOM 1354 C C . ILE A 1 173 ? 3.620 -1.519 21.656 1.00 38.75 173 ILE A C 1
ATOM 1356 O O . ILE A 1 173 ? 2.647 -1.927 22.293 1.00 38.75 173 ILE A O 1
ATOM 1360 N N . ASP A 1 174 ? 4.883 -1.721 22.016 1.00 40.47 174 ASP A N 1
ATOM 1361 C CA . ASP A 1 174 ? 5.295 -2.226 23.319 1.00 40.47 174 ASP A CA 1
ATOM 1362 C C . ASP A 1 174 ? 5.042 -1.128 24.365 1.00 40.47 174 ASP A C 1
ATOM 1364 O O . ASP A 1 174 ? 5.722 -0.104 24.381 1.00 40.47 174 ASP A O 1
ATOM 1368 N N . TYR A 1 175 ? 4.041 -1.313 25.228 1.00 41.72 175 TYR A N 1
ATOM 1369 C CA . TYR A 1 175 ? 3.692 -0.375 26.309 1.00 41.72 175 TYR A CA 1
ATOM 1370 C C . TYR A 1 175 ? 4.663 -0.452 27.509 1.00 41.72 175 TYR A C 1
ATOM 1372 O O . TYR A 1 175 ? 4.284 -0.162 28.642 1.00 41.72 175 TYR A O 1
ATOM 1380 N N . ARG A 1 176 ? 5.920 -0.866 27.296 1.00 35.66 176 ARG A N 1
ATOM 1381 C CA . ARG A 1 176 ? 6.959 -0.939 28.342 1.00 35.66 176 ARG A CA 1
ATOM 1382 C C . ARG A 1 176 ? 7.811 0.327 28.490 1.00 35.66 176 ARG A C 1
ATOM 1384 O O . ARG A 1 176 ? 8.833 0.270 29.174 1.00 35.66 176 ARG A O 1
ATOM 1391 N N . LYS A 1 177 ? 7.412 1.462 27.911 1.00 33.56 177 LYS A N 1
ATOM 1392 C CA . LYS A 1 177 ? 7.966 2.783 28.245 1.00 33.56 177 LYS A CA 1
ATOM 1393 C C . LYS A 1 177 ? 6.883 3.846 28.277 1.00 33.56 177 LYS A C 1
ATOM 1395 O O . LYS A 1 177 ? 6.056 3.849 27.341 1.00 33.56 177 LYS A O 1
#

Mean predicted aligned error: 9.47 Å

Radius of gyration: 22.31 Å; Cα contacts (8 Å, |Δi|>4): 219; chains: 1; bounding box: 53×33×71 Å

Secondary structure (DSSP, 8-state):
-EETTEE--PPPP--TT-EEEE--EEEETTEEEESS-SSPEEEEPPPPPPHHHHHHHHHHHHHHHHHHHHHHHHHHSTT---HHHHHHHHHHHHIIIIIIHHHHHHHHHS-S--STTT---HHHHHHHHHHHHHHHHHHHHHH-GGGHHHHHHHHHHHHHHHHS-TTSS--------

Sequence (177 aa):
LREGDKLQAVLPHQPAAGKLMYRVMLQKGAEQVALTGEAPLVLRYKGAVPLAVLLPHVLLMFLAMLYANRTALEALRRDGDYQRLMRWTIGLFLLGGFIFGPLVQKYAFGELWTGIPFGYDLTDNKTLIAMLGWLGAYFASRRNPAARWWVVAAGVLMLAVYLIPHSVLGSEIDYRK

Nearest PDB structures (foldseek):
  2b0h-assembly1_A  TM=5.825E-01  e=2.158E+00  Mus musculus
  1mqv-assembly2_B  TM=5.619E-01  e=4.140E+00  Rhodopseudomonas palustris
  4o79-assembly1_A  TM=6.182E-01  e=5.144E+00  Arabidopsis thaliana
  7qne-assembly1_B  TM=3.172E-01  e=1.324E+00  Homo sapiens

Solvent-accessible surface area (backbone atoms only — not comparable to full-atom values): 9750 Å² total; per-residue (Å²): 91,75,60,89,95,42,83,48,82,87,76,82,89,65,59,50,51,32,72,48,76,47,74,52,71,49,72,61,89,91,50,73,46,60,79,54,60,92,59,66,47,76,48,73,37,71,31,81,56,56,61,85,47,49,52,56,20,52,52,26,41,53,52,15,52,52,31,31,50,53,21,21,58,29,34,71,41,93,87,42,83,26,66,68,39,44,52,51,18,53,51,32,34,44,48,13,56,69,48,31,36,24,50,44,36,26,41,24,42,72,46,53,71,44,15,75,93,77,39,76,26,46,70,47,40,43,53,50,53,38,49,51,35,46,51,50,18,51,57,4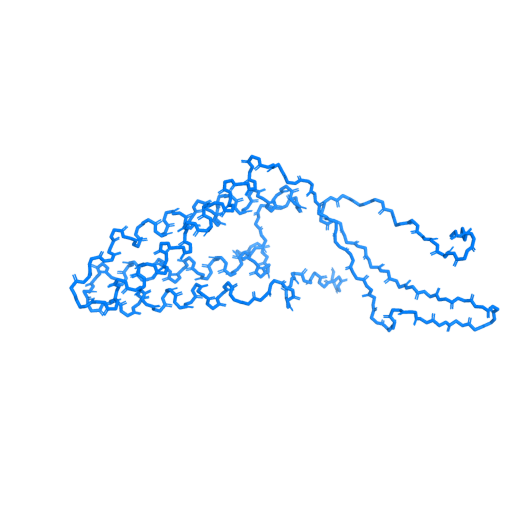5,43,73,76,35,85,83,30,33,60,40,38,35,49,24,32,52,47,38,51,54,55,71,64,54,62,72,83,81,57,57,71,77,78,73,85,86,115

pLDDT: mean 83.49, std 13.69, range [33.56, 97.12]

Foldseek 3Di:
DDDPPDDDDDDDDDPFQDKDWAWDWDDDPPDIDTPPPPGTDIDTAWADFDCVLVVLLVVLVVQLLVLLVVLLVQLVDPPRDSLVSLVSNLVSLCCNLVPSVLSRCCRTHVGSAAPPPNHPFLSNVLSVVLNVLSVVLNVQCVVDVVSSVSSNVSSVSNVVSVVPDSVPCGDDPDPPD